Protein AF-A0AAV2ZJ83-F1 (afdb_monomer_lite)

InterPro domains:
  IPR000742 EGF-like domain [PF00008] (198-225)
  IPR000742 EGF-like domain [PS00022] (216-227)
  IPR000742 EGF-like domain [PS00022] (253-264)
  IPR000742 EGF-like domain [PS01186] (216-227)
  IPR000742 EGF-like domain [PS50026] (189-228)
  IPR000742 EGF-like domain [SM00181] (184-228)
  IPR000742 EGF-like domain [SM00181] (234-265)
  IPR000742 EGF-like domain [SM00181] (266-298)
  IPR051216 Teneurin [PTHR11219] (102-299)

pLDDT: mean 77.37, std 22.65, range [33.0, 98.38]

Sequence (349 aa):
MKARQWLGAIAVAAVVVCTTTTSSVAAAAAKPSAKDRPGNCKDDKDCEKGYACVSLQTTRSGTETVKQCLPRDQDADVCAGQLAGMCPTFSSWKSPYNAISSVCTYKPAKNCAGGSSTTSGSGSARKGELMCVPGATDTDGGALNVIYGCIDFDTKNGKLLFSAQEDGTKLAKKLDIANTLLKSCLNNATNSSSSLLCSGQGTCVPTAVAKLEYKCRCNTGYTGSFCDVVESNKCALPGQCETGMCNLAKKQCECEEGTTGPQCSQCDATSEKACSSNGKCVDKKCECSDGWQGAQCKVKASKTVSKGSDTDVGSPDKSDSRGGQSAAPRTHPWTMLGLTSTMLMVTFL

Organism: NCBI:txid4803

Secondary structure (DSSP, 8-state):
-----PPPPP-------------------PPPPGGGSTT--SSGGGSPTTEEEEEEE--STT-TT-EEEEE-SSTTSB-BBTB--B----TTSPTTGGG--EEEEEEE-S-BSS---------PPPTT-B---TT-B-TTS-B--EEEEEEEEETTTTEE--SSHHHHHHHHHHTTHHHHHHHHH----TT----SGGGGSEEEEESSTT---EEEEEPTTEESTTS-EE--SB-SSTT-SSSSEEETTTTEEEPPTTEESGGG-EE-TTSTTGGGGSEEEETTEEEEPTTEESTTS-EEPP-----------------------------------------------

Structure (mmCIF, N/CA/C/O backbone):
data_AF-A0AAV2ZJ83-F1
#
_entry.id   AF-A0AAV2ZJ83-F1
#
loop_
_atom_site.group_PDB
_atom_site.id
_atom_site.type_symbol
_atom_site.label_atom_id
_atom_site.label_alt_id
_atom_site.label_comp_id
_atom_site.label_asym_id
_atom_site.label_entity_id
_atom_site.label_seq_id
_atom_site.pdbx_PDB_ins_code
_atom_site.Cartn_x
_atom_site.Cartn_y
_atom_site.Cartn_z
_atom_site.occupancy
_atom_site.B_iso_or_equiv
_atom_site.auth_seq_id
_atom_site.auth_comp_id
_atom_site.auth_asym_id
_atom_site.auth_atom_id
_atom_site.pdbx_PDB_model_num
ATOM 1 N N . MET A 1 1 ? 10.663 81.804 -49.949 1.00 34.09 1 MET A N 1
ATOM 2 C CA . MET A 1 1 ? 11.701 82.622 -49.281 1.00 34.09 1 MET A CA 1
ATOM 3 C C . MET A 1 1 ? 11.329 82.775 -47.813 1.00 34.09 1 MET A C 1
ATOM 5 O O . MET A 1 1 ? 10.205 83.176 -47.570 1.00 34.09 1 MET A O 1
ATOM 9 N N . LYS A 1 2 ? 12.278 82.485 -46.903 1.00 37.88 2 LYS A N 1
ATOM 10 C CA . LYS A 1 2 ? 12.302 82.768 -45.443 1.00 37.88 2 LYS A CA 1
ATOM 11 C C . LYS A 1 2 ? 11.196 82.082 -44.605 1.00 37.88 2 LYS A C 1
ATOM 13 O O . LYS A 1 2 ? 10.030 82.355 -44.805 1.00 37.88 2 LYS A O 1
ATOM 18 N N . ALA A 1 3 ? 11.444 81.073 -43.764 1.00 34.22 3 ALA A N 1
ATOM 19 C CA . ALA A 1 3 ? 12.383 80.866 -42.647 1.00 34.22 3 ALA A CA 1
ATOM 20 C C . ALA A 1 3 ? 11.695 81.014 -41.272 1.00 34.22 3 ALA A C 1
ATOM 22 O O . ALA A 1 3 ? 11.225 82.092 -40.938 1.00 34.22 3 ALA A O 1
ATOM 23 N N . ARG A 1 4 ? 11.823 79.931 -40.481 1.00 36.94 4 ARG A N 1
ATOM 24 C CA . ARG A 1 4 ? 11.945 79.847 -39.008 1.00 36.94 4 ARG A CA 1
ATOM 25 C C . ARG A 1 4 ? 10.722 80.177 -38.134 1.00 36.94 4 ARG A C 1
ATOM 27 O O . ARG A 1 4 ? 10.373 81.333 -37.981 1.00 36.94 4 ARG A O 1
ATOM 34 N N . GLN A 1 5 ? 10.249 79.184 -37.375 1.00 38.12 5 GLN A N 1
ATOM 35 C CA . GLN A 1 5 ? 10.601 78.987 -35.952 1.00 38.12 5 GLN A CA 1
ATOM 36 C C . GLN A 1 5 ? 9.886 77.740 -35.397 1.00 38.12 5 GLN A C 1
ATOM 38 O O . GLN A 1 5 ? 8.674 77.612 -35.510 1.00 38.12 5 GLN A O 1
ATOM 43 N N . TRP A 1 6 ? 10.654 76.819 -34.809 1.00 34.81 6 TRP A N 1
ATOM 44 C CA . TRP A 1 6 ? 10.162 75.704 -33.995 1.00 34.81 6 TRP A CA 1
ATOM 45 C C . TRP A 1 6 ? 10.293 76.104 -32.521 1.00 34.81 6 TRP A C 1
ATOM 47 O O . TRP A 1 6 ? 11.384 76.474 -32.086 1.00 34.81 6 TRP A O 1
ATOM 57 N N . LEU A 1 7 ? 9.192 76.043 -31.771 1.00 39.66 7 LEU A N 1
ATOM 58 C CA . LEU A 1 7 ? 9.153 76.203 -30.317 1.00 39.66 7 LEU A CA 1
ATOM 59 C C . LEU A 1 7 ? 9.180 74.810 -29.678 1.00 39.66 7 LEU A C 1
ATOM 61 O O . LEU A 1 7 ? 8.274 74.008 -29.890 1.00 39.66 7 LEU A O 1
ATOM 65 N N . GLY A 1 8 ? 10.245 74.525 -28.927 1.00 35.09 8 GLY A N 1
ATOM 66 C CA . GLY A 1 8 ? 10.371 73.329 -28.099 1.00 35.09 8 GLY A CA 1
ATOM 67 C C . GLY A 1 8 ? 9.498 73.440 -26.849 1.00 35.09 8 GLY A C 1
ATOM 68 O O . GLY A 1 8 ? 9.543 74.445 -26.142 1.00 35.09 8 GLY A O 1
ATOM 69 N N . ALA A 1 9 ? 8.698 72.406 -26.599 1.00 40.03 9 ALA A N 1
ATOM 70 C CA . ALA A 1 9 ? 7.853 72.281 -25.421 1.00 40.03 9 ALA A CA 1
ATOM 71 C C . ALA A 1 9 ? 8.665 71.806 -24.204 1.00 40.03 9 ALA A C 1
ATOM 73 O O . ALA A 1 9 ? 9.454 70.865 -24.284 1.00 40.03 9 ALA A O 1
ATOM 74 N N . ILE A 1 10 ? 8.433 72.471 -23.075 1.00 38.81 10 ILE A N 1
ATOM 75 C CA . ILE A 1 10 ? 8.954 72.153 -21.744 1.00 38.81 10 ILE A CA 1
ATOM 76 C C . ILE A 1 10 ? 8.190 70.931 -21.212 1.00 38.81 10 ILE A C 1
ATOM 78 O O . ILE A 1 10 ? 6.975 70.993 -21.031 1.00 38.81 10 ILE A O 1
ATOM 82 N N . ALA A 1 11 ? 8.888 69.822 -20.956 1.00 36.22 11 ALA A N 1
ATOM 83 C CA . ALA A 1 11 ? 8.323 68.651 -20.289 1.00 36.22 11 ALA A CA 1
ATOM 84 C C . ALA A 1 11 ? 8.405 68.831 -18.764 1.00 36.22 11 ALA A C 1
ATOM 86 O O . ALA A 1 11 ? 9.493 68.886 -18.192 1.00 36.22 11 ALA A O 1
ATOM 87 N N . VAL A 1 12 ? 7.249 68.926 -18.107 1.00 40.66 12 VAL A N 1
ATOM 88 C CA . VAL A 1 12 ? 7.128 68.914 -16.643 1.00 40.66 12 VAL A CA 1
ATOM 89 C C . VAL A 1 12 ? 7.200 67.461 -16.170 1.00 40.66 12 VAL A C 1
ATOM 91 O O . VAL A 1 12 ? 6.340 66.648 -16.503 1.00 40.66 12 VAL A O 1
ATOM 94 N N . ALA A 1 13 ? 8.242 67.129 -15.408 1.00 36.66 13 ALA A N 1
ATOM 95 C CA . ALA A 1 13 ? 8.413 65.825 -14.781 1.00 36.66 13 ALA A CA 1
ATOM 96 C C . ALA A 1 13 ? 7.460 65.682 -13.581 1.00 36.66 13 ALA A C 1
ATOM 98 O O . ALA A 1 13 ? 7.643 66.330 -12.551 1.00 36.66 13 ALA A O 1
ATOM 99 N N . ALA A 1 14 ? 6.446 64.824 -13.705 1.00 39.56 14 ALA A N 1
ATOM 100 C CA . ALA A 1 14 ? 5.634 64.374 -12.581 1.00 39.56 14 ALA A CA 1
ATOM 101 C C . ALA A 1 14 ? 6.332 63.184 -11.904 1.00 39.56 14 ALA A C 1
ATOM 103 O O . ALA A 1 14 ? 6.429 62.095 -12.469 1.00 39.56 14 ALA A O 1
ATOM 104 N N . VAL A 1 15 ? 6.841 63.403 -10.691 1.00 37.97 15 VAL A N 1
ATOM 105 C CA . VAL A 1 15 ? 7.400 62.356 -9.828 1.00 37.97 15 VAL A CA 1
ATOM 106 C C . VAL A 1 15 ? 6.239 61.538 -9.259 1.00 37.97 15 VAL A C 1
ATOM 108 O O . VAL A 1 15 ? 5.568 61.960 -8.321 1.00 37.97 15 VAL A O 1
ATOM 111 N N . VAL A 1 16 ? 5.982 60.367 -9.844 1.00 39.31 16 VAL A N 1
ATOM 112 C CA . VAL A 1 16 ? 5.067 59.366 -9.281 1.00 39.31 16 VAL A CA 1
ATOM 113 C C . VAL A 1 16 ? 5.848 58.537 -8.264 1.00 39.31 16 VAL A C 1
ATOM 115 O O . VAL A 1 16 ? 6.692 57.717 -8.621 1.00 39.31 16 VAL A O 1
ATOM 118 N N . VAL A 1 17 ? 5.583 58.774 -6.980 1.00 42.50 17 VAL A N 1
ATOM 119 C CA . VAL A 1 17 ? 6.106 57.965 -5.874 1.00 42.50 17 VAL A CA 1
ATOM 120 C C . VAL A 1 17 ? 5.363 56.627 -5.871 1.00 42.50 17 VAL A C 1
ATOM 122 O O . VAL A 1 17 ? 4.222 56.533 -5.423 1.00 42.50 17 VAL A O 1
ATOM 125 N N . CYS A 1 18 ? 6.006 55.588 -6.405 1.00 33.00 18 CYS A N 1
ATOM 126 C CA . CYS A 1 18 ? 5.509 54.215 -6.363 1.00 33.00 18 CYS A CA 1
ATOM 127 C C . CYS A 1 18 ? 5.764 53.640 -4.961 1.00 33.00 18 CYS A C 1
ATOM 129 O O . CYS A 1 18 ? 6.889 53.270 -4.624 1.00 33.00 18 CYS A O 1
ATOM 131 N N . THR A 1 19 ? 4.733 53.592 -4.119 1.00 41.41 19 THR A N 1
ATOM 132 C CA . THR A 1 19 ? 4.786 52.884 -2.836 1.00 41.41 19 THR A CA 1
ATOM 133 C C . THR A 1 19 ? 4.676 51.382 -3.097 1.00 41.41 19 THR A C 1
ATOM 135 O O . THR A 1 19 ? 3.624 50.863 -3.463 1.00 41.41 19 THR A O 1
ATOM 138 N N . THR A 1 20 ? 5.783 50.657 -2.937 1.00 38.94 20 THR A N 1
ATOM 139 C CA . THR A 1 20 ? 5.798 49.194 -3.020 1.00 38.94 20 THR A CA 1
ATOM 140 C C . THR A 1 20 ? 5.158 48.608 -1.765 1.00 38.94 20 THR A C 1
ATOM 142 O O . THR A 1 20 ? 5.820 48.417 -0.746 1.00 38.94 20 THR A O 1
ATOM 145 N N . THR A 1 21 ? 3.863 48.311 -1.830 1.00 39.59 21 THR A N 1
ATOM 146 C CA . THR A 1 21 ? 3.231 47.367 -0.906 1.00 39.59 21 THR A CA 1
ATOM 147 C C . THR A 1 21 ? 3.536 45.958 -1.407 1.00 39.59 21 THR A C 1
ATOM 149 O O . THR A 1 21 ? 2.945 45.461 -2.361 1.00 39.59 21 THR A O 1
ATOM 152 N N . THR A 1 22 ? 4.520 45.303 -0.795 1.00 41.09 22 THR A N 1
ATOM 153 C CA . THR A 1 22 ? 4.761 43.872 -0.991 1.00 41.09 22 THR A CA 1
ATOM 154 C C . THR A 1 22 ? 3.696 43.088 -0.230 1.00 41.09 22 THR A C 1
ATOM 156 O O . THR A 1 22 ? 3.904 42.618 0.885 1.00 41.09 22 THR A O 1
ATOM 159 N N . SER A 1 23 ? 2.513 42.952 -0.828 1.00 40.03 23 SER A N 1
ATOM 160 C CA . SER A 1 23 ? 1.544 41.949 -0.398 1.00 40.03 23 SER A CA 1
ATOM 161 C C . SER A 1 23 ? 2.110 40.567 -0.717 1.00 40.03 23 SER A C 1
ATOM 163 O O . SER A 1 23 ? 2.266 40.190 -1.878 1.00 40.03 23 SER A O 1
ATOM 165 N N . SER A 1 24 ? 2.433 39.808 0.326 1.00 44.22 24 SER A N 1
ATOM 166 C CA . SER A 1 24 ? 2.720 38.381 0.257 1.00 44.22 24 SER A CA 1
ATOM 167 C C . SER A 1 24 ? 1.459 37.634 -0.180 1.00 44.22 24 SER A C 1
ATOM 169 O O . SER A 1 24 ? 0.680 37.138 0.631 1.00 44.22 24 SER A O 1
ATOM 171 N N . VAL A 1 25 ? 1.246 37.539 -1.492 1.00 40.19 25 VAL A N 1
ATOM 172 C CA . VAL A 1 25 ? 0.303 36.569 -2.041 1.00 40.19 25 VAL A CA 1
ATOM 173 C C . VAL A 1 25 ? 0.970 35.209 -1.881 1.00 40.19 25 VAL A C 1
ATOM 175 O O . VAL A 1 25 ? 1.786 34.793 -2.702 1.00 40.19 25 VAL A O 1
ATOM 178 N N . ALA A 1 26 ? 0.670 34.533 -0.772 1.00 38.94 26 ALA A N 1
ATOM 179 C CA . ALA A 1 26 ? 0.894 33.105 -0.668 1.00 38.94 26 ALA A CA 1
ATOM 180 C C . ALA A 1 26 ? 0.168 32.470 -1.858 1.00 38.94 26 ALA A C 1
ATOM 182 O O . ALA A 1 26 ? -1.063 32.443 -1.904 1.00 38.94 26 ALA A O 1
ATOM 183 N N . ALA A 1 27 ? 0.934 32.029 -2.854 1.00 36.09 27 ALA A N 1
ATOM 184 C CA . ALA A 1 27 ? 0.420 31.214 -3.933 1.00 36.09 27 ALA A CA 1
ATOM 185 C C . ALA A 1 27 ? -0.118 29.936 -3.287 1.00 36.09 27 ALA A C 1
ATOM 187 O O . ALA A 1 27 ? 0.635 29.013 -2.976 1.00 36.09 27 ALA A O 1
ATOM 188 N N . ALA A 1 28 ? -1.423 29.910 -3.015 1.00 37.47 28 ALA A N 1
ATOM 189 C CA . ALA A 1 28 ? -2.125 28.685 -2.707 1.00 37.47 28 ALA A CA 1
ATOM 190 C C . ALA A 1 28 ? -1.872 27.763 -3.898 1.00 37.47 28 ALA A C 1
ATOM 192 O O . ALA A 1 28 ? -2.361 28.023 -4.998 1.00 37.47 28 ALA A O 1
ATOM 193 N N . ALA A 1 29 ? -1.029 26.748 -3.696 1.00 40.81 29 ALA A N 1
ATOM 194 C CA . ALA A 1 29 ? -0.748 25.742 -4.702 1.00 40.81 29 ALA A CA 1
ATOM 195 C C . ALA A 1 29 ? -2.092 25.247 -5.241 1.00 40.81 29 ALA A C 1
ATOM 197 O O . ALA A 1 29 ? -2.906 24.703 -4.487 1.00 40.81 29 ALA A O 1
ATOM 198 N N . ALA A 1 30 ? -2.361 25.513 -6.520 1.00 40.50 30 ALA A N 1
ATOM 199 C CA . ALA A 1 30 ? -3.575 25.054 -7.165 1.00 40.50 30 ALA A CA 1
ATOM 200 C C . ALA A 1 30 ? -3.649 23.537 -6.963 1.00 40.50 30 ALA A C 1
ATOM 202 O O . ALA A 1 30 ? -2.742 22.805 -7.368 1.00 40.50 30 ALA A O 1
ATOM 203 N N . LYS A 1 31 ? -4.689 23.066 -6.260 1.00 49.12 31 LYS A N 1
ATOM 204 C CA . LYS A 1 31 ? -4.897 21.632 -6.046 1.00 49.12 31 LYS A CA 1
ATOM 205 C C . LYS A 1 31 ? -4.919 20.962 -7.425 1.00 49.12 31 LYS A C 1
ATOM 207 O O . LYS A 1 31 ? -5.666 21.438 -8.283 1.00 49.12 31 LYS A O 1
ATOM 212 N N . PRO A 1 32 ? -4.138 19.890 -7.652 1.00 44.56 32 PRO A N 1
ATOM 213 C CA . PRO A 1 32 ? -4.133 19.211 -8.939 1.00 44.56 32 PRO A CA 1
ATOM 214 C C . PRO A 1 32 ? -5.564 18.818 -9.314 1.00 44.56 32 PRO A C 1
ATOM 216 O O . PRO A 1 32 ? -6.322 18.337 -8.461 1.00 44.56 32 PRO A O 1
ATOM 219 N N . SER A 1 33 ? -5.933 19.094 -10.567 1.00 44.62 33 SER A N 1
ATOM 220 C CA . SER A 1 33 ? -7.286 18.904 -11.087 1.00 44.62 33 SER A CA 1
ATOM 221 C C . SER A 1 33 ? -7.740 17.462 -10.847 1.00 44.62 33 SER A C 1
ATOM 223 O O . SER A 1 33 ? -7.004 16.511 -11.097 1.00 44.62 33 SER A O 1
ATOM 225 N N . ALA A 1 34 ? -8.959 17.279 -10.334 1.00 51.34 34 ALA A N 1
ATOM 226 C CA . ALA A 1 34 ? -9.483 15.972 -9.925 1.00 51.34 34 ALA A CA 1
ATOM 227 C C . ALA A 1 34 ? -9.553 14.934 -11.065 1.00 51.34 34 ALA A C 1
ATOM 229 O O . ALA A 1 34 ? -9.688 13.747 -10.788 1.00 51.34 34 ALA A O 1
ATOM 230 N N . LYS A 1 35 ? -9.446 15.374 -12.325 1.00 44.12 35 LYS A N 1
ATOM 231 C CA . LYS A 1 35 ? -9.475 14.527 -13.525 1.00 44.12 35 LYS A CA 1
ATOM 232 C C . LYS A 1 35 ? -8.170 13.755 -13.775 1.00 44.12 35 LYS A C 1
ATOM 234 O O . LYS A 1 35 ? -8.212 12.757 -14.480 1.00 44.12 35 LYS A O 1
ATOM 239 N N . ASP A 1 36 ? -7.061 14.152 -13.145 1.00 49.72 36 ASP A N 1
ATOM 240 C CA . ASP A 1 36 ? -5.738 13.530 -13.336 1.00 49.72 36 ASP A CA 1
ATOM 241 C C . ASP A 1 36 ? -5.355 12.556 -12.203 1.00 49.72 36 ASP A C 1
ATOM 243 O O . ASP A 1 36 ? -4.235 12.050 -12.151 1.00 49.72 36 ASP A O 1
ATOM 247 N N . ARG A 1 37 ? -6.275 12.297 -11.260 1.00 58.62 37 ARG A N 1
ATOM 248 C CA . ARG A 1 37 ? -6.092 11.350 -10.149 1.00 58.62 37 ARG A CA 1
ATOM 249 C C . ARG A 1 37 ? -6.888 10.064 -10.410 1.00 58.62 37 ARG A C 1
ATOM 251 O O . ARG A 1 37 ? -8.093 10.054 -10.154 1.00 58.62 37 ARG A O 1
ATOM 258 N N . PRO A 1 38 ? -6.253 8.973 -10.874 1.00 52.09 38 PRO A N 1
ATOM 259 C CA . PRO A 1 38 ? -6.911 7.677 -10.972 1.00 52.09 38 PRO A CA 1
ATOM 260 C C . PRO A 1 38 ? -7.614 7.266 -9.667 1.00 52.09 38 PRO A C 1
ATOM 262 O O . PRO A 1 38 ? -6.992 7.196 -8.609 1.00 52.09 38 PRO A O 1
ATOM 265 N N . GLY A 1 39 ? -8.913 6.970 -9.751 1.00 59.88 39 GLY A N 1
ATOM 266 C CA . GLY A 1 39 ? -9.691 6.407 -8.645 1.00 59.88 39 GLY A CA 1
ATOM 267 C C . GLY A 1 39 ? -10.163 7.392 -7.573 1.00 59.88 39 GLY A C 1
ATOM 268 O O . GLY A 1 39 ? -10.670 6.932 -6.557 1.00 59.88 39 GLY A O 1
ATOM 269 N N . ASN A 1 40 ? -10.055 8.712 -7.763 1.00 71.62 40 ASN A N 1
ATOM 270 C CA . ASN A 1 40 ? -10.616 9.644 -6.784 1.00 71.62 40 ASN A CA 1
ATOM 271 C C . ASN A 1 40 ? -12.152 9.551 -6.759 1.00 71.62 40 ASN A C 1
ATOM 273 O O . ASN A 1 40 ? -12.840 10.145 -7.584 1.00 71.62 40 ASN A O 1
ATOM 277 N N . CYS A 1 41 ? -12.668 8.793 -5.804 1.00 85.69 41 CYS A N 1
ATOM 278 C CA . CYS A 1 41 ? -14.086 8.610 -5.543 1.00 85.69 41 CYS A CA 1
ATOM 279 C C . CYS A 1 41 ? -14.492 9.472 -4.346 1.00 85.69 41 CYS A C 1
ATOM 281 O O . CYS A 1 41 ? -13.752 9.594 -3.363 1.00 85.69 41 CYS A O 1
ATOM 283 N N . LYS A 1 42 ? -15.663 10.107 -4.401 1.00 83.00 42 LYS A N 1
ATOM 284 C CA . LYS A 1 42 ? -16.211 10.802 -3.230 1.00 83.00 42 LYS A CA 1
ATOM 285 C C . LYS A 1 42 ? -16.861 9.785 -2.304 1.00 83.00 42 LYS A C 1
ATOM 287 O O . LYS A 1 42 ? -16.573 9.817 -1.102 1.00 83.00 42 LYS A O 1
ATOM 292 N N . ASP A 1 43 ? -17.661 8.896 -2.887 1.00 85.94 43 ASP A N 1
ATOM 293 C CA . ASP A 1 43 ? -18.359 7.787 -2.241 1.00 85.94 43 ASP A CA 1
ATOM 294 C C . ASP A 1 43 ? -18.436 6.546 -3.153 1.00 85.94 43 ASP A C 1
ATOM 296 O O . ASP A 1 43 ? -17.925 6.546 -4.273 1.00 85.94 43 ASP A O 1
ATOM 300 N N . ASP A 1 44 ? -19.050 5.472 -2.654 1.00 85.50 44 ASP A N 1
ATOM 301 C CA . ASP A 1 44 ? -19.154 4.191 -3.363 1.00 85.50 44 ASP A CA 1
ATOM 302 C C . ASP A 1 44 ? -19.961 4.274 -4.670 1.00 85.50 44 ASP A C 1
ATOM 304 O O . ASP A 1 44 ? -19.774 3.437 -5.547 1.00 85.50 44 ASP A O 1
ATOM 308 N N . LYS A 1 45 ? -20.839 5.273 -4.842 1.00 87.56 45 LYS A N 1
ATOM 309 C CA . LYS A 1 45 ? -21.644 5.437 -6.066 1.00 87.56 45 LYS A CA 1
ATOM 310 C C . LYS A 1 45 ? -20.825 5.987 -7.227 1.00 87.56 45 LYS A C 1
ATOM 312 O O . LYS A 1 45 ? -21.224 5.812 -8.374 1.00 87.56 45 LYS A O 1
ATOM 317 N N . ASP A 1 46 ? -19.703 6.642 -6.929 1.00 87.56 46 ASP A N 1
ATOM 318 C CA . ASP A 1 46 ? -18.736 7.068 -7.942 1.00 87.56 46 ASP A CA 1
ATOM 319 C C . ASP A 1 46 ? -17.910 5.884 -8.479 1.00 87.56 46 ASP A C 1
ATOM 321 O O . ASP A 1 46 ? -17.207 6.030 -9.480 1.00 87.56 46 ASP A O 1
ATOM 325 N N . CYS A 1 47 ? -17.963 4.724 -7.816 1.00 88.50 47 CYS A N 1
ATOM 326 C CA . CYS A 1 47 ? -17.264 3.517 -8.231 1.00 88.50 47 CYS A CA 1
ATOM 327 C C . CYS A 1 47 ? -18.153 2.615 -9.101 1.00 88.50 47 CYS A C 1
ATOM 329 O O . CYS A 1 47 ? -19.378 2.581 -8.973 1.00 88.50 47 CYS A O 1
ATOM 331 N N . GLU A 1 48 ? -17.520 1.844 -9.986 1.00 88.00 48 GLU A N 1
ATOM 332 C CA . GLU A 1 48 ? -18.204 0.794 -10.741 1.00 88.00 48 GLU A CA 1
ATOM 333 C C . GLU A 1 48 ? -18.807 -0.264 -9.802 1.00 88.00 48 GLU A C 1
ATOM 335 O O . GLU A 1 48 ? -18.367 -0.461 -8.666 1.00 88.00 48 GLU A O 1
ATOM 340 N N . LYS A 1 49 ? -19.824 -0.989 -10.277 1.00 88.56 49 LYS A N 1
ATOM 341 C CA . LYS A 1 49 ? -20.444 -2.063 -9.492 1.00 88.56 49 LYS A CA 1
ATOM 342 C C . LYS A 1 49 ? -19.395 -3.118 -9.112 1.00 88.56 49 LYS A C 1
ATOM 344 O O . LYS A 1 49 ? -18.641 -3.569 -9.966 1.00 88.56 49 LYS A O 1
ATOM 349 N N . GLY A 1 50 ? -19.397 -3.541 -7.846 1.00 88.81 50 GLY A N 1
ATOM 350 C CA . GLY A 1 50 ? -18.396 -4.474 -7.310 1.00 88.81 50 GLY A CA 1
ATOM 351 C C . GLY A 1 50 ? -17.112 -3.791 -6.831 1.00 88.81 50 GLY A C 1
ATOM 352 O O . GLY A 1 50 ? -16.141 -4.470 -6.519 1.00 88.81 50 GLY A O 1
ATOM 353 N N . TYR A 1 51 ? -17.094 -2.458 -6.760 1.00 91.38 51 TYR A N 1
ATOM 354 C CA . TYR A 1 51 ? -16.008 -1.682 -6.173 1.00 91.38 51 TYR A CA 1
ATOM 355 C C . TYR A 1 51 ? -16.508 -0.857 -4.985 1.00 91.38 51 TYR A C 1
ATOM 357 O O . TYR A 1 51 ? -17.679 -0.488 -4.912 1.00 91.38 51 TYR A O 1
ATOM 365 N N . ALA A 1 52 ? -15.602 -0.543 -4.061 1.00 92.88 52 ALA A N 1
ATOM 366 C CA . ALA A 1 52 ? -15.854 0.350 -2.937 1.00 92.88 52 ALA A CA 1
ATOM 367 C C . ALA A 1 52 ? -14.833 1.485 -2.896 1.00 92.88 52 ALA A C 1
ATOM 369 O O . ALA A 1 52 ? -13.652 1.298 -3.201 1.00 92.88 52 ALA A O 1
ATOM 370 N N . CYS A 1 53 ? -15.289 2.661 -2.483 1.00 93.50 53 CYS A N 1
ATOM 371 C CA . CYS A 1 53 ? -14.463 3.840 -2.340 1.00 93.50 53 CYS A CA 1
ATOM 372 C C . CYS A 1 53 ? -13.714 3.812 -1.006 1.00 93.50 53 CYS A C 1
ATOM 374 O O . CYS A 1 53 ? -14.267 4.107 0.056 1.00 93.50 53 CYS A O 1
ATOM 376 N N . VAL A 1 54 ? -12.420 3.498 -1.049 1.00 93.94 54 VAL A N 1
ATOM 377 C CA . VAL A 1 54 ? -11.595 3.386 0.157 1.00 93.94 54 VAL A CA 1
ATOM 378 C C . VAL A 1 54 ? -10.730 4.627 0.315 1.00 93.94 54 VAL A C 1
ATOM 380 O O . VAL A 1 54 ? -9.936 4.981 -0.559 1.00 93.94 54 VAL A O 1
ATOM 383 N N . SER A 1 55 ? -10.868 5.294 1.461 1.00 92.25 55 SER A N 1
ATOM 384 C CA . SER A 1 55 ? -10.041 6.447 1.812 1.00 92.25 55 SER A CA 1
ATOM 385 C C . SER A 1 55 ? -8.805 6.039 2.592 1.00 92.25 55 SER A C 1
ATOM 387 O O . SER A 1 55 ? -8.926 5.346 3.603 1.00 92.25 55 SER A O 1
ATOM 389 N N . LEU A 1 56 ? -7.649 6.567 2.201 1.00 93.69 56 LEU A N 1
ATOM 390 C CA . LEU A 1 56 ? -6.429 6.465 2.989 1.00 93.69 56 LEU A CA 1
ATOM 391 C C . LEU A 1 56 ? -6.277 7.721 3.860 1.00 93.69 56 LEU A C 1
ATOM 393 O O . LEU A 1 56 ? -6.404 8.848 3.387 1.00 93.69 56 LEU A O 1
ATOM 397 N N . GLN A 1 57 ? -6.047 7.534 5.159 1.00 93.94 57 GLN A N 1
ATOM 398 C CA . GLN A 1 57 ? -5.736 8.629 6.076 1.00 93.94 57 GLN A CA 1
ATOM 399 C C . GLN A 1 57 ? -4.249 8.969 5.973 1.00 93.94 57 GLN A C 1
ATOM 401 O O . GLN A 1 57 ? -3.410 8.083 6.105 1.00 93.94 57 GLN A O 1
ATOM 406 N N . THR A 1 58 ? -3.924 10.240 5.766 1.00 93.00 58 THR A N 1
ATOM 407 C CA . THR A 1 58 ? -2.541 10.725 5.765 1.00 93.00 58 THR A CA 1
ATOM 408 C C . THR A 1 58 ? -2.494 12.197 6.164 1.00 93.00 58 THR A C 1
ATOM 410 O O . THR A 1 58 ? -3.454 12.942 5.956 1.00 93.00 58 THR A O 1
ATOM 413 N N . THR A 1 59 ? -1.373 12.617 6.744 1.00 92.12 59 THR A N 1
ATOM 414 C CA . THR A 1 59 ? -1.047 14.023 7.038 1.00 92.12 59 THR A CA 1
ATOM 415 C C . THR A 1 59 ? 0.069 14.550 6.138 1.00 92.12 59 THR A C 1
ATOM 417 O O . THR A 1 59 ? 0.641 15.605 6.407 1.00 92.12 59 THR A O 1
ATOM 420 N N . ARG A 1 60 ? 0.445 13.795 5.102 1.00 90.12 60 ARG A N 1
ATOM 421 C CA . ARG A 1 60 ? 1.497 14.177 4.164 1.00 90.12 60 ARG A CA 1
ATOM 422 C C . ARG A 1 60 ? 0.966 15.245 3.206 1.00 90.12 60 ARG A C 1
ATOM 424 O O . ARG A 1 60 ? -0.081 15.064 2.579 1.00 90.12 60 ARG A O 1
ATOM 431 N N . SER A 1 61 ? 1.714 16.342 3.095 1.00 89.31 61 SER A N 1
ATOM 432 C CA . SER A 1 61 ? 1.338 17.508 2.289 1.00 89.31 61 SER A CA 1
ATOM 433 C C . SER A 1 61 ? 0.991 17.120 0.848 1.00 89.31 61 SER A C 1
ATOM 435 O O . SER A 1 61 ? 1.753 16.408 0.189 1.00 89.31 61 SER A O 1
ATOM 437 N N . GLY A 1 62 ? -0.169 17.569 0.368 1.00 85.94 62 GLY A N 1
ATOM 438 C CA . GLY A 1 62 ? -0.657 17.331 -0.994 1.00 85.94 62 GLY A CA 1
ATOM 439 C C . GLY A 1 62 ? -1.357 15.984 -1.206 1.00 85.94 62 GLY A C 1
ATOM 440 O O . GLY A 1 62 ? -1.800 15.698 -2.324 1.00 85.94 62 GLY A O 1
ATOM 441 N N . THR A 1 63 ? -1.487 15.164 -0.158 1.00 87.56 63 THR A N 1
ATOM 442 C CA . THR A 1 63 ? -2.105 13.827 -0.214 1.00 87.56 63 THR A CA 1
ATOM 443 C C . THR A 1 63 ? -3.297 13.662 0.733 1.00 87.56 63 THR A C 1
ATOM 445 O O . THR A 1 63 ? -3.852 12.584 0.847 1.00 87.56 63 THR A O 1
ATOM 448 N N . GLU A 1 64 ? -3.792 14.725 1.358 1.00 85.62 64 GLU A N 1
ATOM 449 C CA . GLU A 1 64 ? -4.784 14.678 2.449 1.00 85.62 64 GLU A CA 1
ATOM 450 C C . GLU A 1 64 ? -6.161 14.118 2.038 1.00 85.62 64 GLU A C 1
ATOM 452 O O . GLU A 1 64 ? -7.023 13.866 2.877 1.00 85.62 64 GLU A O 1
ATOM 457 N N . THR A 1 65 ? -6.394 13.952 0.736 1.00 83.44 65 THR A N 1
ATOM 458 C CA . THR A 1 65 ? -7.680 13.540 0.151 1.00 83.44 65 THR A CA 1
ATOM 459 C C . THR A 1 65 ? -7.549 12.313 -0.747 1.00 83.44 65 THR A C 1
ATOM 461 O O . THR A 1 65 ? -8.382 12.105 -1.625 1.00 83.44 65 THR A O 1
ATOM 464 N N . VAL A 1 66 ? -6.506 11.498 -0.558 1.00 87.06 66 VAL A N 1
ATOM 465 C CA . VAL A 1 66 ? -6.312 10.306 -1.387 1.00 87.06 66 VAL A CA 1
ATOM 466 C C . VAL A 1 66 ? -7.365 9.232 -1.105 1.00 87.06 66 VAL A C 1
ATOM 468 O O . VAL A 1 66 ? -7.572 8.779 0.025 1.00 87.06 66 VAL A O 1
ATOM 471 N N . LYS A 1 67 ? -8.041 8.821 -2.174 1.00 90.00 67 LYS A N 1
ATOM 472 C CA . LYS A 1 67 ? -9.062 7.776 -2.188 1.00 90.00 67 LYS A CA 1
ATOM 473 C C . LYS A 1 67 ? -8.952 6.991 -3.489 1.00 90.00 67 LYS A C 1
ATOM 475 O O . LYS A 1 67 ? -8.487 7.543 -4.487 1.00 90.00 67 LYS A O 1
ATOM 480 N N . GLN A 1 68 ? -9.362 5.726 -3.460 1.00 90.88 68 GLN A N 1
ATOM 481 C CA . GLN A 1 68 ? -9.348 4.846 -4.625 1.00 90.88 68 GLN A CA 1
ATOM 482 C C . GLN A 1 68 ? -10.542 3.884 -4.603 1.00 90.88 68 GLN A C 1
ATOM 484 O O . GLN A 1 68 ? -10.881 3.357 -3.544 1.00 90.88 68 GLN A O 1
ATOM 489 N N . CYS A 1 69 ? -11.155 3.631 -5.761 1.00 91.44 69 CYS A N 1
ATOM 490 C CA . CYS A 1 69 ? -12.090 2.516 -5.924 1.00 91.44 69 CYS A CA 1
ATOM 491 C C . CYS A 1 69 ? -11.314 1.193 -5.926 1.00 91.44 69 CYS A C 1
ATOM 493 O O . CYS A 1 69 ? -10.470 0.976 -6.799 1.00 91.44 69 CYS A O 1
ATOM 495 N N . LEU A 1 70 ? -11.593 0.316 -4.963 1.00 92.94 70 LEU A N 1
ATOM 496 C CA . LEU A 1 70 ? -10.996 -1.017 -4.851 1.00 92.94 70 LEU A CA 1
ATOM 497 C C . LEU A 1 70 ? -12.044 -2.095 -5.155 1.00 92.94 70 LEU A C 1
ATOM 499 O O . LEU A 1 70 ? -13.186 -1.920 -4.731 1.00 92.94 70 LEU A O 1
ATOM 503 N N . PRO A 1 71 ? -11.680 -3.198 -5.841 1.00 91.56 71 PRO A N 1
ATOM 504 C CA . PRO A 1 71 ? -12.564 -4.351 -5.991 1.00 91.56 71 PRO A CA 1
ATOM 505 C C . PRO A 1 71 ? -13.042 -4.859 -4.627 1.00 91.56 71 PRO A C 1
ATOM 507 O O . PRO A 1 71 ? -12.253 -4.927 -3.681 1.00 91.56 71 PRO A O 1
ATOM 510 N N . ARG A 1 72 ? -14.324 -5.205 -4.534 1.00 93.06 72 ARG A N 1
ATOM 511 C CA . ARG A 1 72 ? -14.977 -5.698 -3.322 1.00 93.06 72 ARG A CA 1
ATOM 512 C C . ARG A 1 72 ? -16.043 -6.723 -3.697 1.00 93.06 72 ARG A C 1
ATOM 514 O O . ARG A 1 72 ? -17.217 -6.379 -3.838 1.00 93.06 72 ARG A O 1
ATOM 521 N N . ASP A 1 73 ? -15.623 -7.977 -3.818 1.00 92.12 73 ASP A N 1
ATOM 522 C CA . ASP A 1 73 ? -16.548 -9.104 -3.962 1.00 92.12 73 ASP A CA 1
ATOM 523 C C . ASP A 1 73 ? -17.119 -9.496 -2.592 1.00 92.12 73 ASP A C 1
ATOM 525 O O . ASP A 1 73 ? -18.281 -9.885 -2.470 1.00 92.12 73 ASP A O 1
ATOM 529 N N . GLN A 1 74 ? -16.305 -9.343 -1.545 1.00 92.94 74 GLN A N 1
ATOM 530 C CA . GLN A 1 74 ? -16.664 -9.557 -0.150 1.00 92.94 74 GLN A CA 1
ATOM 531 C C . GLN A 1 74 ? -16.200 -8.389 0.722 1.00 92.94 74 GLN A C 1
ATOM 533 O O . GLN A 1 74 ? -15.251 -7.674 0.404 1.00 92.94 74 GLN A O 1
ATOM 538 N N . ASP A 1 75 ? -16.818 -8.223 1.890 1.00 89.12 75 ASP A N 1
ATOM 539 C CA . ASP A 1 75 ? -16.462 -7.144 2.819 1.00 89.12 75 ASP A CA 1
ATOM 540 C C . ASP A 1 75 ? -15.010 -7.222 3.328 1.00 89.12 75 ASP A C 1
ATOM 542 O O . ASP A 1 75 ? -14.437 -6.193 3.671 1.00 89.12 75 ASP A O 1
ATOM 546 N N . ALA A 1 76 ? -14.396 -8.412 3.332 1.00 92.75 76 ALA A N 1
ATOM 547 C CA . ALA A 1 76 ? -12.997 -8.625 3.721 1.00 92.75 76 ALA A CA 1
ATOM 548 C C . ALA A 1 76 ? -11.972 -8.267 2.624 1.00 92.75 76 ALA A C 1
ATOM 550 O O . ALA A 1 76 ? -10.759 -8.345 2.848 1.00 92.75 76 ALA A O 1
ATOM 551 N N . ASP A 1 77 ? -12.413 -7.903 1.418 1.00 94.94 77 ASP A N 1
ATOM 552 C CA . ASP A 1 77 ? -11.488 -7.548 0.336 1.00 94.94 77 ASP A CA 1
ATOM 553 C C . ASP A 1 77 ? -10.878 -6.166 0.523 1.00 94.94 77 ASP A C 1
ATOM 555 O O . ASP A 1 77 ? -9.709 -5.953 0.197 1.00 94.94 77 ASP A O 1
ATOM 559 N N . VAL A 1 78 ? -11.631 -5.253 1.133 1.00 95.94 78 VAL A N 1
ATOM 560 C CA . VAL A 1 78 ? -11.217 -3.875 1.391 1.00 95.94 78 VAL A CA 1
ATOM 561 C C . VAL A 1 78 ? -11.091 -3.618 2.885 1.00 95.94 78 VAL A C 1
ATOM 563 O O . VAL A 1 78 ? -11.863 -4.126 3.690 1.00 95.94 78 VAL A O 1
ATOM 566 N N . CYS A 1 79 ? -10.109 -2.812 3.279 1.00 97.25 79 CYS A N 1
ATOM 567 C CA . CYS A 1 79 ? -9.934 -2.448 4.679 1.00 97.25 79 CYS A CA 1
ATOM 568 C C . CYS A 1 79 ? -10.940 -1.367 5.100 1.00 97.25 79 CYS A C 1
ATOM 570 O O . CYS A 1 79 ? -10.689 -0.168 4.935 1.00 97.25 79 CYS A O 1
ATOM 572 N N . ALA A 1 80 ? -12.077 -1.789 5.651 1.00 92.94 80 ALA A N 1
ATOM 573 C CA . ALA A 1 80 ? -13.101 -0.881 6.147 1.00 92.94 80 ALA A CA 1
ATOM 574 C C . ALA A 1 80 ? -14.011 -1.544 7.192 1.00 92.94 80 ALA A C 1
ATOM 576 O O . ALA A 1 80 ? -14.465 -2.676 7.036 1.00 92.94 80 ALA A O 1
ATOM 577 N N . GLY A 1 81 ? -14.362 -0.793 8.237 1.00 91.75 81 GLY A N 1
ATOM 578 C CA . GLY A 1 81 ? -15.379 -1.227 9.196 1.00 91.75 81 GLY A CA 1
ATOM 579 C C . GLY A 1 81 ? -14.883 -2.373 10.076 1.00 91.75 81 GLY A C 1
ATOM 580 O O . GLY A 1 81 ? -13.965 -2.191 10.865 1.00 91.75 81 GLY A O 1
ATOM 581 N N . GLN A 1 82 ? -15.502 -3.545 9.984 1.00 91.50 82 GLN A N 1
ATOM 582 C CA . GLN A 1 82 ? -15.212 -4.672 10.882 1.00 91.50 82 GLN A CA 1
ATOM 583 C C . GLN A 1 82 ? -14.086 -5.579 10.379 1.00 91.50 82 GLN A C 1
ATOM 585 O O . GLN A 1 82 ? -13.545 -6.369 11.151 1.00 91.50 82 GLN A O 1
ATOM 590 N N . LEU A 1 83 ? -13.751 -5.491 9.089 1.00 93.81 83 LEU A N 1
ATOM 591 C CA . LEU A 1 83 ? -12.870 -6.442 8.423 1.00 93.81 83 LEU A CA 1
ATOM 592 C C . LEU A 1 83 ? -11.623 -5.747 7.887 1.00 93.81 83 LEU A C 1
ATOM 594 O O . LEU A 1 83 ? -11.669 -4.638 7.350 1.00 93.81 83 LEU A O 1
ATOM 598 N N . ALA A 1 84 ? -10.493 -6.419 8.077 1.00 95.75 84 ALA A N 1
ATOM 599 C CA . ALA A 1 84 ? -9.232 -6.007 7.500 1.00 95.75 84 ALA A CA 1
ATOM 600 C C . ALA A 1 84 ? -9.147 -6.480 6.046 1.00 95.75 84 ALA A C 1
ATOM 602 O O . ALA A 1 84 ? -9.568 -7.589 5.721 1.00 95.75 84 ALA A O 1
ATOM 603 N N . GLY A 1 85 ? -8.551 -5.660 5.185 1.00 96.12 85 GLY A N 1
ATOM 604 C CA . GLY A 1 85 ? -8.454 -5.944 3.759 1.00 96.12 85 GLY A CA 1
ATOM 605 C C . GLY A 1 85 ? -7.403 -5.087 3.067 1.00 96.12 85 GLY A C 1
ATOM 606 O O . GLY A 1 85 ? -6.496 -4.562 3.712 1.00 96.12 85 GLY A O 1
ATOM 607 N N . MET A 1 86 ? -7.516 -4.949 1.749 1.00 96.25 86 MET A N 1
ATOM 608 C CA . MET A 1 86 ? -6.601 -4.128 0.958 1.00 96.25 86 MET A CA 1
ATOM 609 C C . MET A 1 86 ? -6.886 -2.635 1.119 1.00 96.25 86 MET A C 1
ATOM 611 O O . MET A 1 86 ? -8.024 -2.207 1.332 1.00 96.25 86 MET A O 1
ATOM 615 N N . CYS A 1 87 ? -5.829 -1.845 0.973 1.00 96.31 87 CYS A N 1
ATOM 616 C CA . CYS A 1 87 ? -5.859 -0.394 0.928 1.00 96.31 87 CYS A CA 1
ATOM 617 C C . CYS A 1 87 ? -5.404 0.127 -0.443 1.00 96.31 87 CYS A C 1
ATOM 619 O O . CYS A 1 87 ? -4.752 -0.602 -1.197 1.00 96.31 87 CYS A O 1
ATOM 621 N N . PRO A 1 88 ? -5.725 1.391 -0.778 1.00 93.56 88 PRO A N 1
ATOM 622 C CA . PRO A 1 88 ? -5.205 2.045 -1.976 1.00 93.56 88 PRO A CA 1
ATOM 623 C C . PRO A 1 88 ? -3.680 1.914 -2.099 1.00 93.56 88 PRO A C 1
ATOM 625 O O . PRO A 1 88 ? -2.972 1.972 -1.093 1.00 93.56 88 PRO A O 1
ATOM 628 N N . THR A 1 89 ? -3.173 1.744 -3.321 1.00 90.69 89 THR A N 1
ATOM 629 C CA . THR A 1 89 ? -1.731 1.615 -3.611 1.00 90.69 89 THR A CA 1
ATOM 630 C C . THR A 1 89 ? -1.288 2.721 -4.560 1.00 90.69 89 THR A C 1
ATOM 632 O O . THR A 1 89 ? -1.977 3.026 -5.538 1.00 90.69 89 THR A O 1
ATOM 635 N N . PHE A 1 90 ? -0.112 3.290 -4.285 1.00 88.38 90 PHE A N 1
ATOM 636 C CA . PHE A 1 90 ? 0.425 4.442 -5.005 1.00 88.38 90 PHE A CA 1
ATOM 637 C C . PHE A 1 90 ? 1.900 4.291 -5.417 1.00 88.38 90 PHE A C 1
ATOM 639 O O . PHE A 1 90 ? 2.539 5.294 -5.727 1.00 88.38 90 PHE A O 1
ATOM 646 N N . SER A 1 91 ? 2.460 3.077 -5.419 1.00 83.88 91 SER A N 1
ATOM 647 C CA . SER A 1 91 ? 3.899 2.840 -5.619 1.00 83.88 91 SER A CA 1
ATOM 648 C C . SER A 1 91 ? 4.421 3.389 -6.950 1.00 83.88 91 SER A C 1
ATOM 650 O O . SER A 1 91 ? 5.452 4.060 -6.960 1.00 83.88 91 SER A O 1
ATOM 652 N N . SER A 1 92 ? 3.679 3.219 -8.048 1.00 86.81 92 SER A N 1
ATOM 653 C CA . SER A 1 92 ? 4.085 3.750 -9.361 1.00 86.81 92 SER A CA 1
ATOM 654 C C . SER A 1 92 ? 3.777 5.233 -9.597 1.00 86.81 92 SER A C 1
ATOM 656 O O . SER A 1 92 ? 4.104 5.780 -10.652 1.00 86.81 92 SER A O 1
ATOM 658 N N . TRP A 1 93 ? 3.134 5.916 -8.648 1.00 87.06 93 TRP A N 1
ATOM 659 C CA . TRP A 1 93 ? 2.727 7.305 -8.841 1.00 87.06 93 TRP A CA 1
ATOM 660 C C . TRP A 1 93 ? 3.903 8.270 -8.674 1.00 87.06 93 TRP A C 1
ATOM 662 O O . TRP A 1 93 ? 4.966 7.945 -8.154 1.00 87.06 93 TRP A O 1
ATOM 672 N N . LYS A 1 94 ? 3.723 9.521 -9.099 1.00 85.19 94 LYS A N 1
ATOM 673 C CA . LYS A 1 94 ? 4.740 10.554 -8.863 1.00 85.19 94 LYS A CA 1
ATOM 674 C C . LYS A 1 94 ? 4.813 10.919 -7.378 1.00 85.19 94 LYS A C 1
ATOM 676 O O . LYS A 1 94 ? 3.852 10.760 -6.628 1.00 85.19 94 LYS A O 1
ATOM 681 N N . SER A 1 95 ? 5.951 11.464 -6.958 1.00 85.00 95 SER A N 1
ATOM 682 C CA . SER A 1 95 ? 6.079 12.086 -5.637 1.00 85.00 95 SER A CA 1
ATOM 683 C C . SER A 1 95 ? 4.983 13.151 -5.435 1.00 85.00 95 SER A C 1
ATOM 685 O O . SER A 1 95 ? 4.671 13.876 -6.386 1.00 85.00 95 SER A O 1
ATOM 687 N N . PRO A 1 96 ? 4.382 13.263 -4.235 1.00 87.06 96 PRO A N 1
ATOM 688 C CA . PRO A 1 96 ? 4.733 12.555 -2.995 1.00 87.06 96 PRO A CA 1
ATOM 689 C C . PRO A 1 96 ? 4.019 11.205 -2.769 1.00 87.06 96 PRO A C 1
ATOM 691 O O . PRO A 1 96 ? 4.198 10.609 -1.709 1.00 87.06 96 PRO A O 1
ATOM 694 N N . TYR A 1 97 ? 3.207 10.716 -3.712 1.00 88.81 97 TYR A N 1
ATOM 695 C CA . TYR A 1 97 ? 2.344 9.544 -3.498 1.00 88.81 97 TYR A CA 1
ATOM 696 C C . TYR A 1 97 ? 3.111 8.222 -3.409 1.00 88.81 97 TYR A C 1
ATOM 698 O O . TYR A 1 97 ? 2.776 7.383 -2.582 1.00 88.81 97 TYR A O 1
ATOM 706 N N . ASN A 1 98 ? 4.181 8.055 -4.186 1.00 88.25 98 ASN A N 1
ATOM 707 C CA . ASN A 1 98 ? 5.033 6.861 -4.126 1.00 88.25 98 ASN A CA 1
ATOM 708 C C . ASN A 1 98 ? 5.818 6.692 -2.819 1.00 88.25 98 ASN A C 1
ATOM 710 O O . ASN A 1 98 ? 6.540 5.716 -2.672 1.00 88.25 98 ASN A O 1
ATOM 714 N N . ALA A 1 99 ? 5.713 7.634 -1.881 1.00 89.50 99 ALA A N 1
ATOM 715 C CA . ALA A 1 99 ? 6.276 7.507 -0.541 1.00 89.50 99 ALA A CA 1
ATOM 716 C C . ALA A 1 99 ? 5.245 7.026 0.499 1.00 89.50 99 ALA A C 1
ATOM 718 O O . ALA A 1 99 ? 5.561 6.976 1.688 1.00 89.50 99 ALA A O 1
ATOM 719 N N . ILE A 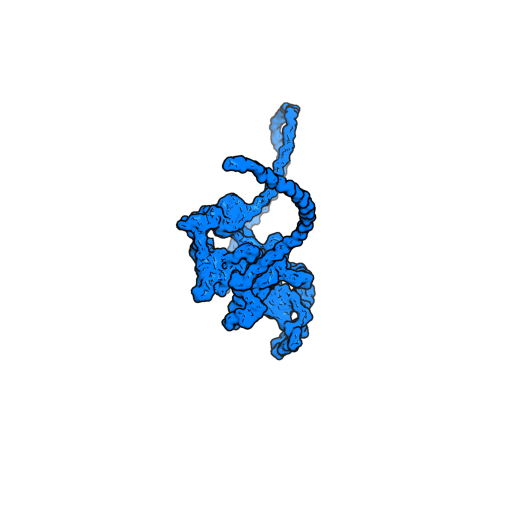1 100 ? 4.011 6.745 0.074 1.00 92.31 100 ILE A N 1
ATOM 720 C CA . ILE A 1 100 ? 2.928 6.278 0.937 1.00 92.31 100 ILE A CA 1
ATOM 721 C C . ILE A 1 100 ? 3.088 4.782 1.193 1.00 92.31 100 ILE A C 1
ATOM 723 O O . ILE A 1 100 ? 3.192 3.990 0.257 1.00 92.31 100 ILE A O 1
ATOM 727 N N . SER A 1 101 ? 3.028 4.395 2.465 1.00 94.94 101 SER A N 1
ATOM 728 C CA . SER A 1 101 ? 2.996 2.994 2.873 1.00 94.94 101 SER A CA 1
ATOM 729 C C . SER A 1 101 ? 1.620 2.666 3.443 1.00 94.94 101 SER A C 1
ATOM 731 O O . SER A 1 101 ? 1.271 3.124 4.529 1.00 94.94 101 SER A O 1
ATOM 733 N N . SER A 1 102 ? 0.832 1.872 2.721 1.00 95.25 102 SER A N 1
ATOM 734 C CA . SER A 1 102 ? -0.557 1.589 3.088 1.00 95.25 102 SER A CA 1
ATOM 735 C C . SER A 1 102 ? -0.671 0.511 4.168 1.00 95.25 102 SER A C 1
ATOM 737 O O . SER A 1 102 ? -0.219 -0.624 3.998 1.00 95.25 102 SER A O 1
ATOM 739 N N . VAL A 1 103 ? -1.328 0.855 5.276 1.00 97.81 103 VAL A N 1
ATOM 740 C CA . VAL A 1 103 ? -1.573 -0.050 6.404 1.00 97.81 103 VAL A CA 1
ATOM 741 C C . VAL A 1 103 ? -3.059 -0.121 6.706 1.00 97.81 103 VAL A C 1
ATOM 743 O O . VAL A 1 103 ? -3.718 0.907 6.847 1.00 97.81 103 VAL A O 1
ATOM 746 N N . CYS A 1 104 ? -3.577 -1.335 6.864 1.00 98.12 104 CYS A N 1
ATOM 747 C CA . CYS A 1 104 ? -4.899 -1.561 7.423 1.00 98.12 104 CYS A CA 1
ATOM 748 C C . CYS A 1 104 ? -4.768 -1.740 8.934 1.00 98.12 104 CYS A C 1
ATOM 750 O O . CYS A 1 104 ? -4.156 -2.702 9.377 1.00 98.12 104 CYS A O 1
ATOM 752 N N . THR A 1 105 ? -5.301 -0.836 9.749 1.00 97.00 105 THR A N 1
ATOM 753 C CA . THR A 1 105 ? -5.187 -0.952 11.213 1.00 97.00 105 THR A CA 1
ATOM 754 C C . THR A 1 105 ? -6.388 -0.338 11.925 1.00 97.00 105 THR A C 1
ATOM 756 O O . THR A 1 105 ? -7.301 0.187 11.283 1.00 97.00 105 THR A O 1
ATOM 759 N N . TYR A 1 106 ? -6.414 -0.437 13.254 1.00 95.38 106 TYR A N 1
ATOM 760 C CA . TYR A 1 106 ? -7.468 0.140 14.069 1.00 95.38 106 TYR A CA 1
ATOM 761 C C . TYR A 1 106 ? -7.516 1.656 13.947 1.00 95.38 106 TYR A C 1
ATOM 763 O O . TYR A 1 106 ? -6.530 2.377 14.112 1.00 95.38 106 TYR A O 1
ATOM 771 N N . LYS A 1 107 ? -8.735 2.131 13.740 1.00 93.75 107 LYS A N 1
ATOM 772 C CA . LYS A 1 107 ? -9.145 3.518 13.792 1.00 93.75 107 LYS A CA 1
ATOM 773 C C . LYS A 1 107 ? -10.210 3.653 14.886 1.00 93.75 107 LYS A C 1
ATOM 775 O O . LYS A 1 107 ? -11.183 2.896 14.866 1.00 93.75 107 LYS A O 1
ATOM 780 N N . PRO A 1 108 ? -10.068 4.610 15.817 1.00 92.00 108 PRO A N 1
ATOM 781 C CA . PRO A 1 108 ? -11.089 4.866 16.828 1.00 92.00 108 PRO A CA 1
ATOM 782 C C . PRO A 1 108 ? -12.459 5.164 16.209 1.00 92.00 108 PRO A C 1
ATOM 784 O O . PRO A 1 108 ? -12.555 5.898 15.221 1.00 92.00 108 PRO A O 1
ATOM 787 N N . ALA A 1 109 ? -13.513 4.634 16.825 1.00 89.94 109 ALA A N 1
ATOM 788 C CA . ALA A 1 109 ? -14.904 4.841 16.438 1.00 89.94 109 ALA A CA 1
ATOM 789 C C . ALA A 1 109 ? -15.730 5.261 17.665 1.00 89.94 109 ALA A C 1
ATOM 791 O O . ALA A 1 109 ? -15.693 4.608 18.702 1.00 89.94 109 ALA A O 1
ATOM 792 N N . LYS A 1 110 ? -16.467 6.377 17.568 1.00 84.31 110 LYS A N 1
ATOM 793 C CA . LYS A 1 110 ? -17.166 6.984 18.724 1.00 84.31 110 LYS A CA 1
ATOM 794 C C . LYS A 1 110 ? -18.576 6.433 18.964 1.00 84.31 110 LYS A C 1
ATOM 796 O O . LYS A 1 110 ? -19.098 6.566 20.060 1.00 84.31 110 LYS A O 1
ATOM 801 N N . ASN A 1 111 ? -19.192 5.839 17.950 1.00 82.88 111 ASN A N 1
ATOM 802 C CA . ASN A 1 111 ? -20.600 5.440 17.917 1.00 82.88 111 ASN A CA 1
ATOM 803 C C . ASN A 1 111 ? -20.760 3.937 17.651 1.00 82.88 111 ASN A C 1
ATOM 805 O O . ASN A 1 111 ? -21.616 3.542 16.865 1.00 82.88 111 ASN A O 1
ATOM 809 N N . CYS A 1 112 ? -19.919 3.104 18.267 1.00 84.62 112 CYS A N 1
ATOM 810 C CA . CYS A 1 112 ? -20.076 1.654 18.192 1.00 84.62 112 CYS A CA 1
ATOM 811 C C . CYS A 1 112 ? -21.436 1.239 18.771 1.00 84.62 112 CYS A C 1
ATOM 813 O O . CYS A 1 112 ? -21.737 1.584 19.915 1.00 84.62 112 CYS A O 1
ATOM 815 N N . ALA A 1 113 ? -22.240 0.505 17.997 1.00 76.62 113 ALA A N 1
ATOM 816 C CA . ALA A 1 113 ? -23.441 -0.151 18.505 1.00 76.62 113 ALA A CA 1
ATOM 817 C C . ALA A 1 113 ? -23.047 -1.044 19.695 1.00 76.62 113 ALA A C 1
ATOM 819 O O . ALA A 1 113 ? -22.016 -1.715 19.626 1.00 76.62 113 ALA A O 1
ATOM 820 N N . GLY A 1 114 ? -23.838 -0.985 20.775 1.00 56.50 114 GLY A N 1
ATOM 821 C CA . GLY A 1 114 ? -23.573 -1.543 22.112 1.00 56.50 114 GLY A CA 1
ATOM 822 C C . GLY A 1 114 ? -22.579 -2.708 22.154 1.00 56.50 114 GLY A C 1
ATOM 823 O O . GLY A 1 114 ? -22.802 -3.755 21.551 1.00 56.50 114 GLY A O 1
ATOM 824 N N . GLY A 1 115 ? -21.466 -2.476 22.853 1.00 49.44 115 GLY A N 1
ATOM 825 C CA . GLY A 1 115 ? -20.259 -3.288 22.786 1.00 49.44 115 GLY A CA 1
ATOM 826 C C . GLY A 1 115 ? -20.438 -4.773 23.096 1.00 49.44 115 GLY A C 1
ATOM 827 O O . GLY A 1 115 ? -21.294 -5.172 23.876 1.00 49.44 115 GLY A O 1
ATOM 828 N N . SER A 1 116 ? -19.540 -5.567 22.509 1.00 49.66 116 SER A N 1
ATOM 829 C CA . SER A 1 116 ? -19.100 -6.859 23.039 1.00 49.66 116 SER A CA 1
ATOM 830 C C . SER A 1 116 ? -20.222 -7.768 23.561 1.00 49.66 116 SER A C 1
ATOM 832 O O . SER A 1 116 ? -20.326 -8.021 24.758 1.00 49.66 116 SER A O 1
ATOM 834 N N . SER A 1 117 ? -21.022 -8.334 22.662 1.00 39.84 117 SER A N 1
ATOM 835 C CA . SER A 1 117 ? -21.731 -9.580 22.952 1.00 39.84 117 SER A CA 1
ATOM 836 C C . SER A 1 117 ? -21.376 -10.592 21.873 1.00 39.84 117 SER A C 1
ATOM 838 O O . SER A 1 117 ? -21.668 -10.405 20.694 1.00 39.84 117 SER A O 1
ATOM 840 N N . THR A 1 118 ? -20.739 -11.665 22.321 1.00 43.75 118 THR A N 1
ATOM 841 C CA . THR A 1 118 ? -20.368 -12.928 21.669 1.00 43.75 118 THR A CA 1
ATOM 842 C C . THR A 1 118 ? -21.541 -13.712 21.073 1.00 43.75 118 THR A C 1
ATOM 844 O O . THR A 1 118 ? -21.467 -14.927 20.924 1.00 43.75 118 THR A O 1
ATOM 847 N N . THR A 1 119 ? -22.621 -13.048 20.678 1.00 38.50 119 THR A N 1
ATOM 848 C CA . THR A 1 119 ? -23.764 -13.715 20.070 1.00 38.50 119 THR A CA 1
ATOM 849 C C . THR A 1 119 ? -23.851 -13.278 18.624 1.00 38.50 119 THR A C 1
ATOM 851 O O . THR A 1 119 ? -24.070 -12.103 18.338 1.00 38.50 119 THR A O 1
ATOM 854 N N . SER A 1 120 ? -23.680 -14.242 17.721 1.00 44.69 120 SER A N 1
ATOM 855 C CA . SER A 1 120 ? -24.163 -14.213 16.345 1.00 44.69 120 SER A CA 1
ATOM 856 C C . SER A 1 120 ? -25.646 -13.836 16.353 1.00 44.69 120 SER A C 1
ATOM 858 O O . SER A 1 120 ? -26.532 -14.681 16.392 1.00 44.69 120 SER A O 1
ATOM 860 N N . GLY A 1 121 ? -25.914 -12.541 16.418 1.00 39.69 121 GLY A N 1
ATOM 861 C CA . GLY A 1 121 ? -27.236 -11.965 16.511 1.00 39.69 121 GLY A CA 1
ATOM 862 C C . GLY A 1 121 ? -27.303 -10.865 15.480 1.00 39.69 121 GLY A C 1
ATOM 863 O O . GLY A 1 121 ? -26.554 -9.896 15.550 1.00 39.69 121 GLY A O 1
ATOM 864 N N . SER A 1 122 ? -28.195 -11.049 14.516 1.00 45.22 122 SER A N 1
ATOM 865 C CA . SER A 1 122 ? -28.629 -10.070 13.524 1.00 45.22 122 SER A CA 1
ATOM 866 C C . SER A 1 122 ? -29.262 -8.842 14.206 1.00 45.22 122 SER A C 1
ATOM 868 O O . SER A 1 122 ? -30.455 -8.586 14.073 1.00 45.22 122 SER A O 1
ATOM 870 N N . GLY A 1 123 ? -28.488 -8.095 14.989 1.00 46.94 123 GLY A N 1
ATOM 871 C CA . GLY A 1 123 ? -28.866 -6.796 15.518 1.00 46.94 123 GLY A CA 1
ATOM 872 C C . GLY A 1 123 ? -28.552 -5.754 14.461 1.00 46.94 123 GLY A C 1
ATOM 873 O O . GLY A 1 123 ? -27.393 -5.397 14.268 1.00 46.94 123 GLY A O 1
ATOM 874 N N . SER A 1 124 ? -29.567 -5.293 13.733 1.00 53.59 124 SER A N 1
ATOM 875 C CA . SER A 1 124 ? -29.410 -4.167 12.816 1.00 53.59 124 SER A CA 1
ATOM 876 C C . SER A 1 124 ? -28.917 -2.958 13.613 1.00 53.59 124 SER A C 1
ATOM 878 O O . SER A 1 124 ? -29.612 -2.512 14.528 1.00 53.59 124 SER A O 1
ATOM 880 N N . ALA A 1 125 ? -27.726 -2.444 13.288 1.00 57.16 125 ALA A N 1
ATOM 881 C CA . ALA A 1 125 ? -27.232 -1.185 13.840 1.00 57.16 125 ALA A CA 1
ATOM 882 C C . ALA A 1 125 ? -28.343 -0.130 13.751 1.00 57.16 125 ALA A C 1
ATOM 884 O O . ALA A 1 125 ? -28.978 0.017 12.697 1.00 57.16 125 ALA A O 1
ATOM 885 N N . ARG A 1 126 ? -28.616 0.595 14.845 1.00 68.25 126 ARG A N 1
ATOM 886 C CA . ARG A 1 126 ? -29.598 1.684 14.780 1.00 68.25 126 ARG A CA 1
ATOM 887 C C . ARG A 1 126 ? -29.080 2.746 13.811 1.00 68.25 126 ARG A C 1
ATOM 889 O O . ARG A 1 126 ? -27.876 2.883 13.592 1.00 68.25 126 ARG A O 1
ATOM 896 N N . LYS A 1 127 ? -29.985 3.529 13.218 1.00 69.69 127 LYS A N 1
ATOM 897 C CA . LYS A 1 127 ? -29.606 4.630 12.321 1.00 69.69 127 LYS A CA 1
ATOM 898 C C . LYS A 1 127 ? -28.628 5.566 13.046 1.00 69.69 127 LYS A C 1
ATOM 900 O O . LYS A 1 127 ? -29.022 6.249 13.985 1.00 69.69 127 LYS A O 1
ATOM 905 N N . GLY A 1 128 ? -27.379 5.605 12.585 1.00 70.75 128 GLY A N 1
ATOM 906 C CA . GLY A 1 128 ? -26.316 6.423 13.175 1.00 70.75 128 GLY A CA 1
ATOM 907 C C . GLY A 1 128 ? -25.309 5.673 14.054 1.00 70.75 128 GLY A C 1
ATOM 908 O O . GLY A 1 128 ? -24.400 6.321 14.563 1.00 70.75 128 GLY A O 1
ATOM 909 N N . GLU A 1 129 ? -25.411 4.350 14.210 1.00 79.25 129 GLU A N 1
ATOM 910 C CA . GLU A 1 129 ? -24.412 3.517 14.900 1.00 79.25 129 GLU A CA 1
ATOM 911 C C . GLU A 1 129 ? -23.470 2.804 13.909 1.00 79.25 129 GLU A C 1
ATOM 913 O O . GLU A 1 129 ? -23.849 2.486 12.780 1.00 79.25 129 GLU A O 1
ATOM 918 N N . LEU A 1 130 ? -22.227 2.558 14.333 1.00 81.19 130 LEU A N 1
ATOM 919 C CA . LEU A 1 130 ? -21.220 1.780 13.612 1.00 81.19 130 LEU A CA 1
ATOM 920 C C . LEU A 1 130 ? -21.112 0.374 14.194 1.00 81.19 130 LEU A C 1
ATOM 922 O O . LEU A 1 130 ? -21.122 0.185 15.408 1.00 81.19 130 LEU A O 1
ATOM 926 N N . MET A 1 131 ? -20.903 -0.608 13.326 1.00 85.56 131 MET A N 1
ATOM 927 C CA . MET A 1 131 ? -20.486 -1.936 13.756 1.00 85.56 131 MET A CA 1
ATOM 928 C C . MET A 1 131 ? -18.963 -1.956 13.906 1.00 85.56 131 MET A C 1
ATOM 930 O O . MET A 1 131 ? -18.238 -1.784 12.924 1.00 85.56 131 MET A O 1
ATOM 934 N N . CYS A 1 132 ? -18.491 -2.129 15.135 1.00 90.94 132 CYS A N 1
ATOM 935 C CA . CYS A 1 132 ? -17.070 -2.105 15.472 1.00 90.94 132 CYS A CA 1
ATOM 936 C C . CYS A 1 132 ? -16.454 -3.504 15.465 1.00 90.94 132 CYS A C 1
ATOM 938 O O . CYS A 1 132 ? -17.169 -4.504 15.412 1.00 90.94 132 CYS A O 1
ATOM 940 N N . VAL A 1 133 ? -15.121 -3.570 15.480 1.00 92.56 133 VAL A N 1
ATOM 941 C CA . VAL A 1 133 ? -14.383 -4.836 15.429 1.00 92.56 133 VAL A CA 1
ATOM 942 C C . VAL A 1 133 ? -14.703 -5.661 16.682 1.00 92.56 133 VAL A C 1
ATOM 944 O O . VAL A 1 133 ? -14.356 -5.242 17.791 1.00 92.56 133 VAL A O 1
ATOM 947 N N . PRO A 1 134 ? -15.351 -6.829 16.540 1.00 89.44 134 PRO A N 1
ATOM 948 C CA . PRO A 1 134 ? -15.732 -7.641 17.684 1.00 89.44 134 PRO A CA 1
ATOM 949 C C . PRO A 1 134 ? -14.490 -8.226 18.357 1.00 89.44 134 PRO A C 1
ATOM 951 O O . PRO A 1 134 ? -13.626 -8.784 17.690 1.00 89.44 134 PRO A O 1
ATOM 954 N N . GLY A 1 135 ? -14.412 -8.115 19.684 1.00 88.31 135 GLY A N 1
ATOM 955 C CA . GLY A 1 135 ? -13.313 -8.678 20.473 1.00 88.31 135 GLY A CA 1
ATOM 956 C C . GLY A 1 135 ? -11.999 -7.897 20.405 1.00 88.31 135 GLY A C 1
ATOM 957 O O . GLY A 1 135 ? -10.999 -8.384 20.922 1.00 88.31 135 GLY A O 1
ATOM 958 N N . ALA A 1 136 ? -11.971 -6.708 19.791 1.00 91.12 136 ALA A N 1
ATOM 959 C CA . ALA A 1 136 ? -10.797 -5.845 19.851 1.00 91.12 136 ALA A CA 1
ATOM 960 C C . ALA A 1 136 ? -10.554 -5.403 21.300 1.00 91.12 136 ALA A C 1
ATOM 962 O O . ALA A 1 136 ? -11.436 -4.818 21.933 1.00 91.12 136 ALA A O 1
ATOM 963 N N . THR A 1 137 ? -9.356 -5.669 21.813 1.00 92.06 137 THR A N 1
ATOM 964 C CA . THR A 1 137 ? -8.946 -5.291 23.167 1.00 92.06 137 THR A CA 1
ATOM 965 C C . THR A 1 137 ? -7.647 -4.505 23.148 1.00 92.06 137 THR A C 1
ATOM 967 O O . THR A 1 137 ? -6.847 -4.621 22.218 1.00 92.06 137 THR A O 1
ATOM 970 N N . ASP A 1 138 ? -7.433 -3.699 24.182 1.00 91.00 138 ASP A N 1
ATOM 971 C CA . ASP A 1 138 ? -6.147 -3.071 24.429 1.00 91.00 138 ASP A CA 1
ATOM 972 C C . ASP A 1 138 ? -5.142 -4.038 25.072 1.00 91.00 138 ASP A C 1
ATOM 974 O O . ASP A 1 138 ? -5.414 -5.228 25.248 1.00 91.00 138 ASP A O 1
ATOM 978 N N . THR A 1 139 ? -3.958 -3.520 25.397 1.00 87.31 139 THR A N 1
ATOM 979 C CA . THR A 1 139 ? -2.875 -4.262 26.058 1.00 87.31 139 THR A CA 1
ATOM 980 C C . THR A 1 139 ? -3.250 -4.795 27.439 1.00 87.31 139 THR A C 1
ATOM 982 O O . THR A 1 139 ? -2.629 -5.746 27.903 1.00 87.31 139 THR A O 1
ATOM 985 N N . ASP A 1 140 ? -4.264 -4.209 28.075 1.00 89.31 140 ASP A N 1
ATOM 986 C CA . ASP A 1 140 ? -4.722 -4.530 29.426 1.00 89.31 140 ASP A CA 1
ATOM 987 C C . ASP A 1 140 ? -5.967 -5.444 29.393 1.00 89.31 140 ASP A C 1
ATOM 989 O O . ASP A 1 140 ? -6.522 -5.791 30.435 1.00 89.31 140 ASP A O 1
ATOM 993 N N . GLY A 1 141 ? -6.427 -5.834 28.196 1.00 86.25 141 GLY A N 1
ATOM 994 C CA . GLY A 1 141 ? -7.644 -6.623 27.986 1.00 86.25 141 GLY A CA 1
ATOM 995 C C . GLY A 1 141 ? -8.941 -5.803 27.985 1.00 86.25 141 GLY A C 1
ATOM 996 O O . GLY A 1 141 ? -10.026 -6.377 27.899 1.00 86.25 141 GLY A O 1
ATOM 997 N N . GLY A 1 142 ? -8.860 -4.472 28.050 1.00 88.50 142 GLY A N 1
ATOM 998 C CA . GLY A 1 142 ? -10.010 -3.575 27.967 1.00 88.50 142 GLY A CA 1
ATOM 999 C C . GLY A 1 142 ? -10.594 -3.528 26.556 1.00 88.50 142 GLY A C 1
ATOM 1000 O O . GLY A 1 142 ? -9.857 -3.455 25.576 1.00 88.50 142 GLY A O 1
ATOM 1001 N N . ALA A 1 143 ? -11.923 -3.561 26.429 1.00 88.62 143 ALA A N 1
ATOM 1002 C CA . ALA A 1 143 ? -12.591 -3.527 25.128 1.00 88.62 143 ALA A CA 1
ATOM 1003 C C . ALA A 1 143 ? -12.331 -2.208 24.375 1.00 88.62 143 ALA A C 1
ATOM 1005 O O . ALA A 1 143 ? -12.426 -1.116 24.941 1.00 88.62 143 ALA A O 1
ATOM 1006 N N . LEU A 1 144 ? -12.053 -2.311 23.074 1.00 91.12 144 LEU A N 1
ATOM 1007 C CA . LEU A 1 144 ? -11.790 -1.183 22.187 1.00 91.12 144 LEU A CA 1
ATOM 1008 C C . LEU A 1 144 ? -12.966 -0.903 21.250 1.00 91.12 144 LEU A C 1
ATOM 1010 O O . LEU A 1 144 ? -13.440 -1.771 20.521 1.00 91.12 144 LEU A O 1
ATOM 1014 N N . ASN A 1 145 ? -13.354 0.368 21.185 1.00 91.31 145 ASN A N 1
ATOM 1015 C CA . ASN A 1 145 ? -14.323 0.881 20.221 1.00 91.31 145 ASN A CA 1
ATOM 1016 C C . ASN A 1 145 ? -13.603 1.334 18.945 1.00 91.31 145 ASN A C 1
ATOM 1018 O O . ASN A 1 145 ? -13.234 2.502 18.790 1.00 91.31 145 ASN A O 1
ATOM 1022 N N . VAL A 1 146 ? -13.336 0.383 18.049 1.00 93.06 146 VAL A N 1
ATOM 1023 C CA . VAL A 1 146 ? -12.520 0.597 16.845 1.00 93.06 146 VAL A CA 1
ATOM 1024 C C . VAL A 1 146 ? -13.142 -0.027 15.601 1.00 93.06 146 VAL A C 1
ATOM 1026 O O . VAL A 1 146 ? -13.880 -1.006 15.674 1.00 93.06 146 VAL A O 1
ATOM 1029 N N . ILE A 1 147 ? -12.794 0.530 14.447 1.00 93.94 147 ILE A N 1
ATOM 1030 C CA . ILE A 1 147 ? -12.993 -0.059 13.119 1.00 93.94 147 ILE A CA 1
ATOM 1031 C C . ILE A 1 147 ? -11.633 -0.236 12.438 1.00 93.94 147 ILE A C 1
ATOM 1033 O O . ILE A 1 147 ? -10.679 0.453 12.788 1.00 93.94 147 ILE A O 1
ATOM 1037 N N . TYR A 1 148 ? -11.526 -1.104 11.442 1.00 96.25 148 TYR A N 1
ATOM 1038 C CA . TYR A 1 148 ? -10.405 -1.089 10.513 1.00 96.25 148 TYR A CA 1
ATOM 1039 C C . TYR A 1 148 ? -10.539 0.056 9.509 1.00 96.25 148 TYR A C 1
ATOM 1041 O O . TYR A 1 148 ? -11.635 0.418 9.066 1.00 96.25 148 TYR A O 1
ATOM 1049 N N . GLY A 1 149 ? -9.399 0.624 9.137 1.00 95.81 149 GLY A N 1
ATOM 1050 C CA . GLY A 1 149 ? -9.291 1.574 8.043 1.00 95.81 149 GLY A 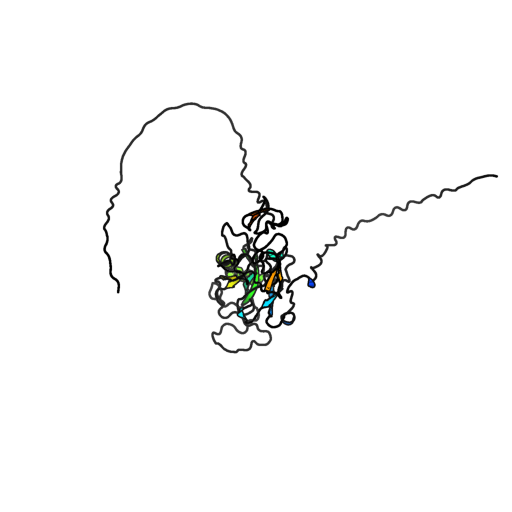CA 1
ATOM 1051 C C . GLY A 1 149 ? -7.866 1.658 7.517 1.00 95.81 149 GLY A C 1
ATOM 1052 O O . GLY A 1 149 ? -6.932 1.127 8.119 1.00 95.81 149 GLY A O 1
ATOM 1053 N N . CYS A 1 150 ? -7.713 2.353 6.395 1.00 97.25 150 CYS A N 1
ATOM 1054 C CA . CYS A 1 150 ? -6.423 2.571 5.757 1.00 97.25 150 CYS A CA 1
ATOM 1055 C C . CYS A 1 150 ? -5.719 3.804 6.324 1.00 97.25 150 CYS A C 1
ATOM 1057 O O . CYS A 1 150 ? -6.273 4.907 6.291 1.00 97.25 150 CYS A O 1
ATOM 1059 N N . ILE A 1 151 ? -4.485 3.639 6.793 1.00 96.75 151 ILE A N 1
ATOM 1060 C CA . ILE A 1 151 ? -3.631 4.705 7.321 1.00 96.75 151 ILE A CA 1
ATOM 1061 C C . ILE A 1 151 ? -2.262 4.659 6.618 1.00 96.75 151 ILE A C 1
ATOM 1063 O O . ILE A 1 151 ? -1.709 3.583 6.404 1.00 96.75 151 ILE A O 1
ATOM 1067 N N . ASP A 1 152 ? -1.725 5.825 6.253 1.00 95.94 152 ASP A N 1
ATOM 1068 C CA . ASP A 1 152 ? -0.356 5.993 5.747 1.00 95.94 152 ASP A CA 1
ATOM 1069 C C . ASP A 1 152 ? 0.650 5.823 6.890 1.00 95.94 152 ASP A C 1
ATOM 1071 O O . ASP A 1 152 ? 0.487 6.389 7.976 1.00 95.94 152 ASP A O 1
ATOM 1075 N N . PHE A 1 153 ? 1.695 5.045 6.644 1.00 96.25 153 PHE A N 1
ATOM 1076 C CA . PHE A 1 153 ? 2.767 4.797 7.589 1.00 96.25 153 PHE A CA 1
ATOM 1077 C C . PHE A 1 153 ? 4.069 5.460 7.137 1.00 96.25 153 PHE A C 1
ATOM 1079 O O . PHE A 1 153 ? 4.617 5.172 6.074 1.00 96.25 153 PHE A O 1
ATOM 1086 N N . ASP A 1 154 ? 4.598 6.337 7.982 1.00 94.25 154 ASP A N 1
ATOM 1087 C CA . ASP A 1 154 ? 5.918 6.921 7.810 1.00 94.25 154 ASP A CA 1
ATOM 1088 C C . ASP A 1 154 ? 6.971 5.969 8.379 1.00 94.25 154 ASP A C 1
ATOM 1090 O O . ASP A 1 154 ? 7.217 5.939 9.587 1.00 94.25 154 ASP A O 1
ATOM 1094 N N . THR A 1 155 ? 7.592 5.186 7.500 1.00 92.69 155 THR A N 1
ATOM 1095 C CA . THR A 1 155 ? 8.643 4.228 7.860 1.00 92.69 155 THR A CA 1
ATOM 1096 C C . THR A 1 155 ? 9.901 4.894 8.401 1.00 92.69 155 THR A C 1
ATOM 1098 O O . THR A 1 155 ? 10.591 4.288 9.215 1.00 92.69 155 THR A O 1
ATOM 1101 N N . LYS A 1 156 ? 10.187 6.148 8.023 1.00 90.19 156 LYS A N 1
ATOM 1102 C CA . LYS A 1 156 ? 11.378 6.872 8.495 1.00 90.19 156 LYS A CA 1
ATOM 1103 C C . LYS A 1 156 ? 11.248 7.270 9.958 1.00 90.19 156 LYS A C 1
ATOM 1105 O O . LYS A 1 156 ? 12.215 7.192 10.704 1.00 90.19 156 LYS A O 1
ATOM 1110 N N . ASN A 1 157 ? 10.051 7.705 10.346 1.00 92.38 157 ASN A N 1
ATOM 1111 C CA . ASN A 1 157 ? 9.760 8.163 11.703 1.00 92.38 157 ASN A CA 1
ATOM 1112 C C . ASN A 1 157 ? 9.033 7.109 12.555 1.00 92.38 157 ASN A C 1
ATOM 1114 O O . ASN A 1 157 ? 8.708 7.388 13.708 1.00 92.38 157 ASN A O 1
ATOM 1118 N N . GLY A 1 158 ? 8.732 5.934 11.993 1.00 93.94 158 GLY A N 1
ATOM 1119 C CA . GLY A 1 158 ? 7.989 4.869 12.666 1.00 93.94 158 GLY A CA 1
ATOM 1120 C C . GLY A 1 158 ? 6.614 5.330 13.152 1.00 93.94 158 GLY A C 1
ATOM 1121 O O . GLY A 1 158 ? 6.278 5.145 14.320 1.00 93.94 158 GLY A O 1
ATOM 1122 N N . LYS A 1 159 ? 5.823 5.994 12.297 1.00 94.50 159 LYS A N 1
ATOM 1123 C CA . LYS A 1 159 ? 4.577 6.648 12.732 1.00 94.50 159 LYS A CA 1
ATOM 1124 C C . LYS A 1 159 ? 3.415 6.460 11.759 1.00 94.50 159 LYS A C 1
ATOM 1126 O O . LYS A 1 159 ? 3.540 6.698 10.565 1.00 94.50 159 LYS A O 1
ATOM 1131 N N . LEU A 1 160 ? 2.240 6.148 12.308 1.00 95.56 160 LEU A N 1
ATOM 1132 C CA . LEU A 1 160 ? 0.957 6.201 11.600 1.00 95.56 160 LEU A CA 1
ATOM 1133 C C . LEU A 1 160 ? 0.462 7.651 11.453 1.00 95.56 160 LEU A C 1
ATOM 1135 O O . LEU A 1 160 ? 0.389 8.402 12.432 1.00 95.56 160 LEU A O 1
ATOM 1139 N N . LEU A 1 161 ? 0.094 8.043 10.235 1.00 94.69 161 LEU A N 1
ATOM 1140 C CA . LEU A 1 161 ? -0.306 9.404 9.879 1.00 94.69 161 LEU A CA 1
ATOM 1141 C C . LEU A 1 161 ? -1.835 9.559 9.861 1.00 94.69 161 LEU A C 1
ATOM 1143 O O . LEU A 1 161 ? -2.470 9.654 8.813 1.00 94.69 161 LEU A O 1
ATOM 1147 N N . PHE A 1 162 ? -2.454 9.601 11.041 1.00 92.56 162 PHE A N 1
ATOM 1148 C CA . PHE A 1 162 ? -3.895 9.843 11.165 1.00 92.56 162 PHE A CA 1
ATOM 1149 C C . PHE A 1 162 ? -4.258 11.293 10.814 1.00 92.56 162 PHE A C 1
ATOM 1151 O O . PHE A 1 162 ? -3.720 12.226 11.403 1.00 92.56 162 PHE A O 1
ATOM 1158 N N . SER A 1 163 ? -5.230 11.497 9.921 1.00 85.19 163 SER A N 1
ATOM 1159 C CA . SER A 1 163 ? -5.731 12.839 9.576 1.00 85.19 163 SER A CA 1
ATOM 1160 C C . SER A 1 163 ? -6.524 13.500 10.715 1.00 85.19 163 SER A C 1
ATOM 1162 O O . SER A 1 163 ? -6.469 14.716 10.872 1.00 85.19 163 SER A O 1
ATOM 1164 N N . ALA A 1 164 ? -7.202 12.713 11.559 1.00 74.31 164 ALA A N 1
ATOM 1165 C CA . ALA A 1 164 ? -7.791 13.150 12.829 1.00 74.31 164 ALA A CA 1
ATOM 1166 C C . ALA A 1 164 ? -6.879 12.697 13.986 1.00 74.31 164 ALA A C 1
ATOM 1168 O O . ALA A 1 164 ? -6.959 11.562 14.455 1.00 74.31 164 ALA A O 1
ATOM 1169 N N . GLN A 1 165 ? -5.939 13.568 14.363 1.00 65.56 165 GLN A N 1
ATOM 1170 C CA . GLN A 1 165 ? -4.655 13.168 14.952 1.00 65.56 165 GLN A CA 1
ATOM 1171 C C . GLN A 1 165 ? -4.711 12.602 16.380 1.00 65.56 165 GLN A C 1
ATOM 1173 O O . GLN A 1 165 ? -3.884 11.750 16.701 1.00 65.56 165 GLN A O 1
ATOM 1178 N N . GLU A 1 166 ? -5.628 13.036 17.249 1.00 76.62 166 GLU A N 1
ATOM 1179 C CA . GLU A 1 166 ? -5.482 12.759 18.687 1.00 76.62 166 GLU A CA 1
ATOM 1180 C C . GLU A 1 166 ? -5.786 11.315 19.092 1.00 76.62 166 GLU A C 1
ATOM 1182 O O . GLU A 1 166 ? -4.906 10.629 19.615 1.00 76.62 166 GLU A O 1
ATOM 1187 N N . ASP A 1 167 ? -7.005 10.838 18.851 1.00 88.44 167 ASP A N 1
ATOM 1188 C CA . ASP A 1 167 ? -7.438 9.537 19.372 1.00 88.44 167 ASP A CA 1
ATOM 1189 C C . ASP A 1 167 ? -6.694 8.387 18.676 1.00 88.44 167 ASP A C 1
ATOM 1191 O O . ASP A 1 167 ? -6.257 7.436 19.323 1.00 88.44 167 ASP A O 1
ATOM 1195 N N . GLY A 1 168 ? -6.482 8.500 17.358 1.00 91.31 168 GLY A N 1
ATOM 1196 C CA . GLY A 1 168 ? -5.796 7.474 16.568 1.00 91.31 168 GLY A CA 1
ATOM 1197 C C . GLY A 1 168 ? -4.325 7.335 16.947 1.00 91.31 168 GLY A C 1
ATOM 1198 O O . GLY A 1 168 ? -3.839 6.225 17.154 1.00 91.31 168 GLY A O 1
ATOM 1199 N N . THR A 1 169 ? -3.619 8.457 17.121 1.00 92.31 169 THR A N 1
ATOM 1200 C CA . THR A 1 169 ? -2.202 8.428 17.514 1.00 92.31 169 THR A CA 1
ATOM 1201 C C . THR A 1 169 ? -2.026 7.905 18.939 1.00 92.31 169 THR A C 1
ATOM 1203 O O . THR A 1 169 ? -1.095 7.140 19.188 1.00 92.31 169 THR A O 1
ATOM 1206 N N . LYS A 1 170 ? -2.903 8.290 19.880 1.00 93.12 170 LYS A N 1
ATOM 1207 C CA . LYS A 1 170 ? -2.876 7.776 21.262 1.00 93.12 170 LYS A CA 1
ATOM 1208 C C . LYS A 1 170 ? -3.116 6.265 21.283 1.00 93.12 170 LYS A C 1
ATOM 1210 O O . LYS A 1 170 ? -2.342 5.546 21.910 1.00 93.12 170 LYS A O 1
ATOM 1215 N N . LEU A 1 171 ? -4.118 5.788 20.543 1.00 93.44 171 LEU A N 1
ATOM 1216 C CA . LEU A 1 171 ? -4.415 4.362 20.417 1.00 93.44 171 LEU A CA 1
ATOM 1217 C C . LEU A 1 171 ? -3.236 3.587 19.814 1.00 93.44 171 LEU A C 1
ATOM 1219 O O . LEU A 1 171 ? -2.792 2.601 20.391 1.00 93.44 171 LEU A O 1
ATOM 1223 N N . ALA A 1 172 ? -2.690 4.054 18.690 1.00 94.81 172 ALA A N 1
ATOM 1224 C CA . ALA A 1 172 ? -1.569 3.395 18.024 1.00 94.81 172 ALA A CA 1
ATOM 1225 C C . ALA A 1 172 ? -0.323 3.282 18.911 1.00 94.81 172 ALA A C 1
ATOM 1227 O O . ALA A 1 172 ? 0.377 2.275 18.848 1.00 94.81 172 ALA A O 1
ATOM 1228 N N . LYS A 1 173 ? -0.062 4.301 19.741 1.00 94.25 173 LYS A N 1
ATOM 1229 C CA . LYS A 1 173 ? 1.006 4.267 20.748 1.00 94.25 173 LYS A CA 1
ATOM 1230 C C . LYS A 1 173 ? 0.692 3.292 21.879 1.00 94.25 173 LYS A C 1
ATOM 1232 O O . LYS A 1 173 ? 1.566 2.515 22.236 1.00 94.25 173 LYS A O 1
ATOM 1237 N N . LYS A 1 174 ? -0.536 3.312 22.419 1.00 94.38 174 LYS A N 1
ATOM 1238 C CA . LYS A 1 174 ? -0.958 2.390 23.491 1.00 94.38 174 LYS A CA 1
ATOM 1239 C C . LYS A 1 174 ? -0.778 0.928 23.070 1.00 94.38 174 LYS A C 1
ATOM 1241 O O . LYS A 1 174 ? -0.344 0.115 23.869 1.00 94.38 174 LYS A O 1
ATOM 1246 N N . LEU A 1 175 ? -1.101 0.615 21.818 1.00 94.94 175 LEU A N 1
ATOM 1247 C CA . LEU A 1 175 ? -1.067 -0.743 21.270 1.00 94.94 175 LEU A CA 1
ATOM 1248 C C . LEU A 1 175 ? 0.263 -1.121 20.602 1.00 94.94 175 LEU A C 1
ATOM 1250 O O . LEU A 1 175 ? 0.340 -2.171 19.974 1.00 94.94 175 LEU A O 1
ATOM 1254 N N . ASP A 1 176 ? 1.270 -0.250 20.669 1.00 95.69 176 ASP A N 1
ATOM 1255 C CA . ASP A 1 176 ? 2.573 -0.423 20.019 1.00 95.69 176 ASP A CA 1
ATOM 1256 C C . ASP A 1 176 ? 2.503 -0.867 18.538 1.00 95.69 176 ASP A C 1
ATOM 1258 O O . ASP A 1 176 ? 3.250 -1.722 18.045 1.00 95.69 176 ASP A O 1
ATOM 1262 N N . ILE A 1 177 ? 1.557 -0.281 17.792 1.00 96.31 177 ILE A N 1
ATOM 1263 C CA . ILE A 1 177 ? 1.266 -0.706 16.416 1.00 96.31 177 ILE A CA 1
ATOM 1264 C C . ILE A 1 177 ? 2.468 -0.437 15.510 1.00 96.31 177 ILE A C 1
ATOM 1266 O O . ILE A 1 177 ? 2.823 -1.275 14.689 1.00 96.31 177 ILE A O 1
ATOM 1270 N N . ALA A 1 178 ? 3.116 0.720 15.659 1.00 96.44 178 ALA A N 1
ATOM 1271 C CA . ALA A 1 178 ? 4.202 1.130 14.775 1.00 96.44 178 ALA A CA 1
ATOM 1272 C C . ALA A 1 178 ? 5.389 0.156 14.789 1.00 96.44 178 ALA A C 1
ATOM 1274 O O . ALA A 1 178 ? 5.862 -0.244 13.724 1.00 96.44 178 ALA A O 1
ATOM 1275 N N . ASN A 1 179 ? 5.829 -0.270 15.976 1.00 95.94 179 ASN A N 1
ATOM 1276 C CA . ASN A 1 179 ? 6.912 -1.242 16.105 1.00 95.94 179 ASN A CA 1
ATOM 1277 C C . ASN A 1 179 ? 6.510 -2.597 15.519 1.00 95.94 179 ASN A C 1
ATOM 1279 O O . ASN A 1 179 ? 7.297 -3.229 14.812 1.00 95.94 179 ASN A O 1
ATOM 1283 N N . THR A 1 180 ? 5.265 -3.018 15.747 1.00 96.19 180 THR A N 1
ATOM 1284 C CA . THR A 1 180 ? 4.760 -4.283 15.211 1.00 96.19 180 THR A CA 1
ATOM 1285 C C . THR A 1 180 ? 4.695 -4.280 13.681 1.00 96.19 180 THR A C 1
ATOM 1287 O O . THR A 1 180 ? 5.079 -5.266 13.047 1.00 96.19 180 THR A O 1
ATOM 1290 N N . LEU A 1 181 ? 4.281 -3.163 13.072 1.00 97.31 181 LEU A N 1
ATOM 1291 C CA . LEU A 1 181 ? 4.268 -2.980 11.618 1.00 97.31 181 LEU A CA 1
ATOM 1292 C C . LEU A 1 181 ? 5.676 -3.041 11.023 1.00 97.31 181 LEU A C 1
ATOM 1294 O O . LEU A 1 181 ? 5.891 -3.762 10.050 1.00 97.31 181 LEU A O 1
ATOM 1298 N N . LEU A 1 182 ? 6.637 -2.323 11.615 1.00 95.94 182 LEU A N 1
ATOM 1299 C CA . LEU A 1 182 ? 8.035 -2.355 11.175 1.00 95.94 182 LEU A CA 1
ATOM 1300 C C . LEU A 1 182 ? 8.593 -3.777 11.245 1.00 95.94 182 LEU A C 1
ATOM 1302 O O . LEU A 1 182 ? 9.139 -4.270 10.265 1.00 95.94 182 LEU A O 1
ATOM 1306 N N . LYS A 1 183 ? 8.388 -4.469 12.369 1.00 95.38 183 LYS A N 1
ATOM 1307 C CA . LYS A 1 183 ? 8.871 -5.839 12.565 1.00 95.38 183 LYS A CA 1
ATOM 1308 C C . LYS A 1 183 ? 8.266 -6.836 11.572 1.00 95.38 183 LYS A C 1
ATOM 1310 O O . LYS A 1 183 ? 8.957 -7.757 11.149 1.00 95.38 183 LYS A O 1
ATOM 1315 N N . SER A 1 184 ? 6.983 -6.686 11.245 1.00 96.19 184 SER A N 1
ATOM 1316 C CA . SER A 1 184 ? 6.237 -7.710 10.498 1.00 96.19 184 SER A CA 1
ATOM 1317 C C . SE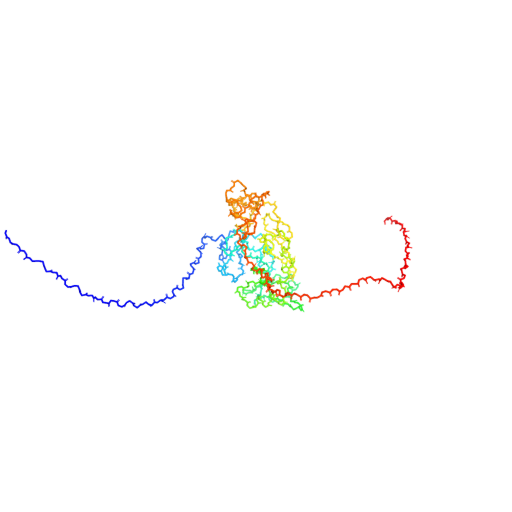R A 1 184 ? 6.178 -7.455 8.993 1.00 96.19 184 SER A C 1
ATOM 1319 O O . SER A 1 184 ? 6.007 -8.397 8.227 1.00 96.19 184 SER A O 1
ATOM 1321 N N . CYS A 1 185 ? 6.285 -6.196 8.563 1.00 97.50 185 CYS A N 1
ATOM 1322 C CA . CYS A 1 185 ? 6.008 -5.802 7.182 1.00 97.50 185 CYS A CA 1
ATOM 1323 C C . CYS A 1 185 ? 7.128 -4.988 6.522 1.00 97.50 185 CYS A C 1
ATOM 1325 O O . CYS A 1 185 ? 7.040 -4.754 5.316 1.00 97.50 185 CYS A O 1
ATOM 1327 N N . LEU A 1 186 ? 8.163 -4.538 7.244 1.00 95.44 186 LEU A N 1
ATOM 1328 C CA . LEU A 1 186 ? 9.313 -3.887 6.611 1.00 95.44 186 LEU A CA 1
ATOM 1329 C C . LEU A 1 186 ? 10.353 -4.935 6.207 1.00 95.44 186 LEU A C 1
ATOM 1331 O O . LEU A 1 186 ? 10.861 -5.672 7.051 1.00 95.44 186 LEU A O 1
ATOM 1335 N N . ASN A 1 187 ? 10.713 -4.960 4.925 1.00 92.50 187 ASN A N 1
ATOM 1336 C CA . ASN A 1 187 ? 11.825 -5.776 4.458 1.00 92.50 187 ASN A CA 1
ATOM 1337 C C . ASN A 1 187 ? 13.152 -5.061 4.744 1.00 92.50 187 ASN A C 1
ATOM 1339 O O . ASN A 1 187 ? 13.455 -4.047 4.118 1.00 92.50 187 ASN A O 1
ATOM 1343 N N . ASN A 1 188 ? 13.940 -5.595 5.679 1.00 86.44 188 ASN A N 1
ATOM 1344 C CA . ASN A 1 188 ? 15.255 -5.059 6.045 1.00 86.44 188 ASN A CA 1
ATOM 1345 C C . ASN A 1 188 ? 16.421 -5.783 5.342 1.00 86.44 188 ASN A C 1
ATOM 1347 O O . ASN A 1 188 ? 17.568 -5.687 5.780 1.00 86.44 188 ASN A O 1
ATOM 1351 N N . ALA A 1 189 ? 16.145 -6.561 4.291 1.00 79.69 189 ALA A N 1
ATOM 1352 C CA . ALA A 1 189 ? 17.195 -7.195 3.509 1.00 79.69 189 ALA A CA 1
ATOM 1353 C C . ALA A 1 189 ? 18.081 -6.131 2.841 1.00 79.69 189 ALA A C 1
ATOM 1355 O O . ALA A 1 189 ? 17.596 -5.132 2.312 1.00 79.69 189 ALA A O 1
ATOM 1356 N N . THR A 1 190 ? 19.395 -6.358 2.837 1.00 59.03 190 THR A N 1
ATOM 1357 C CA . THR A 1 190 ? 20.412 -5.421 2.321 1.00 59.03 190 THR A CA 1
ATOM 1358 C C . THR A 1 190 ? 20.307 -5.151 0.816 1.00 59.03 190 THR A C 1
ATOM 1360 O O . THR A 1 190 ? 20.926 -4.219 0.314 1.00 59.03 190 THR A O 1
ATOM 1363 N N . ASN A 1 191 ? 19.514 -5.946 0.097 1.00 59.09 191 ASN A N 1
ATOM 1364 C CA . ASN A 1 191 ? 19.202 -5.805 -1.324 1.00 59.09 191 ASN A CA 1
ATOM 1365 C C . ASN A 1 191 ? 17.800 -5.216 -1.588 1.00 59.09 191 ASN A C 1
ATOM 1367 O O . ASN A 1 191 ? 17.405 -5.105 -2.749 1.00 59.09 191 ASN A O 1
ATOM 1371 N N . SER A 1 192 ? 17.042 -4.859 -0.545 1.00 61.12 192 SER A N 1
ATOM 1372 C CA . SER A 1 192 ? 15.715 -4.261 -0.688 1.00 61.12 192 SER A CA 1
ATOM 1373 C C . SER A 1 192 ? 15.844 -2.797 -1.105 1.00 61.12 192 SER A C 1
ATOM 1375 O O . SER A 1 192 ? 16.395 -1.964 -0.386 1.00 61.12 192 SER A O 1
ATOM 1377 N N . SER A 1 193 ? 15.322 -2.459 -2.283 1.00 61.72 193 SER A N 1
ATOM 1378 C CA . SER A 1 193 ? 15.345 -1.097 -2.830 1.00 61.72 193 SER A CA 1
ATOM 1379 C C . SER A 1 193 ? 14.211 -0.201 -2.315 1.00 61.72 193 SER A C 1
ATOM 1381 O O . SER A 1 193 ? 14.133 0.964 -2.714 1.00 61.72 193 SER A O 1
ATOM 1383 N N . SER A 1 194 ? 13.322 -0.723 -1.461 1.00 73.69 194 SER A N 1
ATOM 1384 C CA . SER A 1 194 ? 12.134 -0.020 -0.970 1.00 73.69 194 SER A CA 1
ATOM 1385 C C . SER A 1 194 ? 12.201 0.197 0.538 1.00 73.69 194 SER A C 1
ATOM 1387 O O . SER A 1 194 ? 12.434 -0.727 1.310 1.00 73.69 194 SER A O 1
ATOM 1389 N N . SER A 1 195 ? 11.949 1.437 0.960 1.00 86.00 195 SER A N 1
ATOM 1390 C CA . SER A 1 195 ? 11.806 1.802 2.378 1.00 86.00 195 SER A CA 1
ATOM 1391 C C . SER A 1 195 ? 10.351 1.755 2.847 1.00 86.00 195 SER A C 1
ATOM 1393 O O . SER A 1 195 ? 10.048 2.260 3.922 1.00 86.00 195 SER A O 1
ATOM 1395 N N . LEU A 1 196 ? 9.440 1.201 2.043 1.00 92.38 196 LEU A N 1
ATOM 1396 C CA . LEU A 1 196 ? 8.008 1.113 2.333 1.00 92.38 196 LEU A CA 1
ATOM 1397 C C . LEU A 1 196 ? 7.663 -0.259 2.923 1.00 92.38 196 LEU A C 1
ATOM 1399 O O . LEU A 1 196 ? 8.327 -1.254 2.628 1.00 92.38 196 LEU A O 1
ATOM 1403 N N . LEU A 1 197 ? 6.595 -0.337 3.723 1.00 95.88 197 LEU A N 1
ATOM 1404 C CA . LEU A 1 197 ? 6.085 -1.633 4.177 1.00 95.88 197 LEU A CA 1
ATOM 1405 C C . LEU A 1 197 ? 5.561 -2.434 2.983 1.00 95.88 197 LEU A C 1
ATOM 1407 O O . LEU A 1 197 ? 5.034 -1.869 2.022 1.00 95.88 197 LEU A O 1
ATOM 1411 N N . CYS A 1 198 ? 5.705 -3.756 3.055 1.00 96.75 198 CYS A N 1
ATOM 1412 C CA . CYS A 1 198 ? 5.350 -4.678 1.980 1.00 96.75 198 CYS A CA 1
ATOM 1413 C C . CYS A 1 198 ? 5.971 -4.268 0.640 1.00 96.75 198 CYS A C 1
ATOM 1415 O O . CYS A 1 198 ? 5.335 -4.376 -0.405 1.00 96.75 198 CYS A O 1
ATOM 1417 N N . SER A 1 199 ? 7.183 -3.703 0.696 1.00 93.31 199 SER A N 1
ATOM 1418 C CA . SER A 1 199 ? 7.947 -3.184 -0.443 1.00 93.31 199 SER A CA 1
ATOM 1419 C C . SER A 1 199 ? 7.213 -2.122 -1.274 1.00 93.31 199 SER A C 1
ATOM 1421 O O . SER A 1 199 ? 7.668 -1.761 -2.354 1.00 93.31 199 SER A O 1
ATOM 1423 N N . GLY A 1 200 ? 6.104 -1.569 -0.765 1.00 92.81 200 GLY A N 1
ATOM 1424 C CA . GLY A 1 200 ? 5.194 -0.690 -1.505 1.00 92.81 200 GLY A CA 1
ATOM 1425 C C . GLY A 1 200 ? 4.193 -1.432 -2.399 1.00 92.81 200 GLY A C 1
ATOM 1426 O O . GLY A 1 200 ? 3.351 -0.791 -3.020 1.00 92.81 200 GLY A O 1
ATOM 1427 N N . GLN A 1 201 ? 4.243 -2.765 -2.429 1.00 95.06 201 GLN A N 1
ATOM 1428 C CA . GLN A 1 201 ? 3.478 -3.630 -3.330 1.00 95.06 201 GLN A CA 1
ATOM 1429 C C . GLN A 1 201 ? 2.426 -4.468 -2.600 1.00 95.06 201 GLN A C 1
ATOM 1431 O O . GLN A 1 201 ? 2.049 -5.564 -3.019 1.00 95.06 201 GLN A O 1
ATOM 1436 N N . GLY A 1 202 ? 1.902 -3.930 -1.503 1.00 95.69 202 GLY A N 1
ATOM 1437 C CA . GLY A 1 202 ? 0.822 -4.546 -0.754 1.00 95.69 202 GLY A CA 1
ATOM 1438 C C . GLY A 1 202 ? 0.300 -3.655 0.360 1.00 95.69 202 GLY A C 1
ATOM 1439 O O . GLY A 1 202 ? 0.718 -2.512 0.533 1.00 95.69 202 GLY A O 1
ATOM 1440 N N . THR A 1 203 ? -0.630 -4.208 1.130 1.00 97.62 203 THR A N 1
ATOM 1441 C CA . THR A 1 203 ? -1.130 -3.606 2.367 1.00 97.62 203 THR A CA 1
ATOM 1442 C C . THR A 1 203 ? -0.661 -4.447 3.547 1.00 97.62 203 THR A C 1
ATOM 1444 O O . THR A 1 203 ? -0.830 -5.667 3.542 1.00 97.62 203 THR A O 1
ATOM 1447 N N . CYS A 1 204 ? -0.094 -3.815 4.573 1.00 98.12 204 CYS A N 1
ATOM 1448 C CA . CYS A 1 204 ? 0.179 -4.501 5.835 1.00 98.12 204 CYS A CA 1
ATOM 1449 C C . CYS A 1 204 ? -1.138 -4.619 6.619 1.00 98.12 204 CYS A C 1
ATOM 1451 O O . CYS A 1 204 ? -1.765 -3.602 6.929 1.00 98.12 204 CYS A O 1
ATOM 1453 N N . VAL A 1 205 ? -1.583 -5.846 6.888 1.00 97.81 205 VAL A N 1
ATOM 1454 C CA . VAL A 1 205 ? -2.901 -6.155 7.465 1.00 97.81 205 VAL A CA 1
ATOM 1455 C C . VAL A 1 205 ? -2.767 -7.058 8.692 1.00 97.81 205 VAL A C 1
ATOM 1457 O O . VAL A 1 205 ? -1.842 -7.872 8.737 1.00 97.81 205 VAL A O 1
ATOM 1460 N N . PRO A 1 206 ? -3.691 -6.982 9.664 1.00 97.19 206 PRO A N 1
ATOM 1461 C CA . PRO A 1 206 ? -3.763 -7.942 10.749 1.00 97.19 206 PRO A CA 1
ATOM 1462 C C . PRO A 1 206 ? -3.944 -9.374 10.239 1.00 97.19 206 PRO A C 1
ATOM 1464 O O . PRO A 1 206 ? -4.650 -9.613 9.257 1.00 97.19 206 PRO A O 1
ATOM 1467 N N . THR A 1 207 ? -3.332 -10.342 10.915 1.00 95.31 207 THR A N 1
ATOM 1468 C CA . THR A 1 207 ? -3.421 -11.768 10.563 1.00 95.31 207 THR A CA 1
ATOM 1469 C C . THR A 1 207 ? -4.811 -12.344 10.814 1.00 95.31 207 THR A C 1
ATOM 1471 O O . THR A 1 207 ? -5.213 -13.277 10.118 1.00 95.31 207 THR A O 1
ATOM 1474 N N . ALA A 1 208 ? -5.549 -11.769 11.766 1.00 92.62 208 ALA A N 1
ATOM 1475 C CA . ALA A 1 208 ? -6.926 -12.108 12.084 1.00 92.62 208 ALA A CA 1
ATOM 1476 C C . ALA A 1 208 ? -7.681 -10.894 12.650 1.00 92.62 208 ALA A C 1
ATOM 1478 O O . ALA A 1 208 ? -7.085 -9.916 13.111 1.00 92.62 208 ALA A O 1
ATOM 1479 N N . VAL A 1 209 ? -9.012 -10.983 12.637 1.00 90.06 209 VAL A N 1
ATOM 1480 C CA . VAL A 1 209 ? -9.897 -9.998 13.271 1.00 90.06 209 VAL A CA 1
ATOM 1481 C C . VAL A 1 209 ? -9.549 -9.887 14.756 1.00 90.06 209 VAL A C 1
ATOM 1483 O O . VAL A 1 209 ? -9.247 -10.889 15.403 1.00 90.06 209 VAL A O 1
ATOM 1486 N N . ALA A 1 210 ? -9.582 -8.667 15.286 1.00 90.31 210 ALA A N 1
ATOM 1487 C CA . ALA A 1 210 ? -9.258 -8.351 16.674 1.00 90.31 210 ALA A CA 1
ATOM 1488 C C . ALA A 1 210 ? -7.786 -8.572 17.099 1.00 90.31 210 ALA A C 1
ATOM 1490 O O . ALA A 1 210 ? -7.437 -8.300 18.249 1.00 90.31 210 ALA A O 1
ATOM 1491 N N . LYS A 1 211 ? -6.893 -9.007 16.199 1.00 91.88 211 LYS A N 1
ATOM 1492 C CA . LYS A 1 211 ? -5.470 -9.227 16.506 1.00 91.88 211 LYS A CA 1
ATOM 1493 C C . LYS A 1 211 ? -4.589 -8.046 16.094 1.00 91.88 211 LYS A C 1
ATOM 1495 O O . LYS A 1 211 ? -4.938 -7.258 15.219 1.00 91.88 211 LYS A O 1
ATOM 1500 N N . LEU A 1 212 ? -3.429 -7.955 16.746 1.00 90.69 212 LEU A N 1
ATOM 1501 C CA . LEU A 1 212 ? -2.375 -6.968 16.476 1.00 90.69 212 LEU A CA 1
ATOM 1502 C C . LEU A 1 212 ? -1.115 -7.595 15.865 1.00 90.69 212 LEU A C 1
ATOM 1504 O O . LEU A 1 212 ? -0.083 -6.945 15.795 1.00 90.69 212 LEU A O 1
ATOM 1508 N N . GLU A 1 213 ? -1.186 -8.836 15.398 1.00 94.88 213 GLU A N 1
ATOM 1509 C CA . GLU A 1 213 ? -0.143 -9.444 14.569 1.00 94.88 213 GLU A CA 1
ATOM 1510 C C . GLU A 1 213 ? -0.392 -9.080 13.110 1.00 94.88 213 GLU A C 1
ATOM 1512 O O . GLU A 1 213 ? -1.539 -9.127 12.672 1.00 94.88 213 GLU A O 1
ATOM 1517 N N . TYR A 1 214 ? 0.651 -8.747 12.349 1.00 97.62 214 TYR A N 1
ATOM 1518 C CA . TYR A 1 214 ? 0.508 -8.256 10.978 1.00 97.62 214 TYR A CA 1
ATOM 1519 C C . TYR A 1 214 ? 1.224 -9.141 9.963 1.00 97.62 214 TYR A C 1
ATOM 1521 O O . TYR A 1 214 ? 2.196 -9.823 10.274 1.00 97.62 214 TYR A O 1
ATOM 1529 N N . LYS A 1 215 ? 0.745 -9.091 8.722 1.00 97.88 215 LYS A N 1
ATOM 1530 C CA . LYS A 1 215 ? 1.396 -9.669 7.546 1.00 97.88 215 LYS A CA 1
ATOM 1531 C C . LYS A 1 215 ? 1.136 -8.805 6.320 1.00 97.88 215 LYS A C 1
ATOM 1533 O O . LYS A 1 215 ? 0.168 -8.043 6.278 1.00 97.88 215 LYS A O 1
ATOM 1538 N N . CYS A 1 216 ? 1.955 -8.969 5.293 1.00 98.38 216 CYS A N 1
ATOM 1539 C CA . CYS A 1 216 ? 1.689 -8.349 4.007 1.00 98.38 216 CYS A CA 1
ATOM 1540 C C . CYS A 1 216 ? 0.619 -9.119 3.227 1.00 98.38 216 CYS A C 1
ATOM 1542 O O . CYS A 1 216 ? 0.709 -10.333 3.043 1.00 98.38 216 CYS A O 1
ATOM 1544 N N . ARG A 1 217 ? -0.398 -8.398 2.750 1.00 97.62 217 ARG A N 1
ATOM 1545 C CA . ARG A 1 217 ? -1.316 -8.857 1.703 1.00 97.62 217 ARG A CA 1
ATOM 1546 C C . ARG A 1 217 ? -0.888 -8.187 0.399 1.00 97.62 217 ARG A C 1
ATOM 1548 O O . ARG A 1 217 ? -0.996 -6.967 0.271 1.00 97.62 217 ARG A O 1
ATOM 1555 N N . CYS A 1 218 ? -0.345 -8.977 -0.523 1.00 97.75 218 CYS A N 1
ATOM 1556 C CA . CYS A 1 218 ? 0.266 -8.458 -1.742 1.00 97.75 218 CYS A CA 1
ATOM 1557 C C . CYS A 1 218 ? -0.759 -8.014 -2.780 1.00 97.75 218 CYS A C 1
ATOM 1559 O O . CYS A 1 218 ? -1.869 -8.544 -2.869 1.00 97.75 218 CYS A O 1
ATOM 1561 N N . ASN A 1 219 ? -0.360 -7.019 -3.566 1.00 96.00 219 ASN A N 1
ATOM 1562 C CA . ASN A 1 219 ? -1.078 -6.612 -4.759 1.00 96.00 219 ASN A CA 1
ATOM 1563 C C . ASN A 1 219 ? -1.056 -7.725 -5.811 1.00 96.00 219 ASN A C 1
ATOM 1565 O O . ASN A 1 219 ? -0.154 -8.563 -5.842 1.00 96.00 219 ASN A O 1
ATOM 1569 N N . THR A 1 220 ? -2.044 -7.716 -6.707 1.00 95.38 220 THR A N 1
ATOM 1570 C CA . THR A 1 220 ? -2.059 -8.619 -7.861 1.00 95.38 220 THR A CA 1
ATOM 1571 C C . THR A 1 220 ? -0.753 -8.486 -8.642 1.00 95.38 220 THR A C 1
ATOM 1573 O O . THR A 1 220 ? -0.356 -7.373 -8.970 1.00 95.38 220 THR A O 1
ATOM 1576 N N . GLY A 1 221 ? -0.103 -9.615 -8.935 1.00 96.25 221 GLY A N 1
ATOM 1577 C CA . GLY A 1 221 ? 1.180 -9.645 -9.643 1.00 96.25 221 GLY A CA 1
ATOM 1578 C C . GLY A 1 221 ? 2.412 -9.736 -8.742 1.00 96.25 221 GLY A C 1
ATOM 1579 O O . GLY A 1 221 ? 3.507 -9.913 -9.276 1.00 96.25 221 GLY A O 1
ATOM 1580 N N . TYR A 1 222 ? 2.238 -9.685 -7.417 1.00 97.00 222 TYR A N 1
ATOM 1581 C CA . TYR A 1 222 ? 3.312 -9.776 -6.428 1.00 97.00 222 TYR A CA 1
ATOM 1582 C C . TYR A 1 222 ? 3.075 -10.894 -5.413 1.00 97.00 222 TYR A C 1
ATOM 1584 O O . TYR A 1 222 ? 1.941 -11.203 -5.050 1.00 97.00 222 TYR A O 1
ATOM 1592 N N . THR A 1 223 ? 4.169 -11.459 -4.912 1.00 96.88 223 THR A N 1
ATOM 1593 C CA . THR A 1 223 ? 4.191 -12.514 -3.895 1.00 96.88 223 THR A CA 1
ATOM 1594 C C . THR A 1 223 ? 5.389 -12.345 -2.951 1.00 96.88 223 THR A C 1
ATOM 1596 O O . THR A 1 223 ? 6.149 -11.380 -3.049 1.00 96.88 223 THR A O 1
ATOM 1599 N N . GLY A 1 224 ? 5.555 -13.283 -2.019 1.00 95.81 224 GLY A N 1
ATOM 1600 C CA . GLY A 1 224 ? 6.570 -13.246 -0.967 1.00 95.81 224 GLY A CA 1
ATOM 1601 C C . GLY A 1 224 ? 6.070 -12.590 0.321 1.00 95.81 224 GLY A C 1
ATOM 1602 O O . GLY A 1 224 ? 5.060 -11.887 0.340 1.00 95.81 224 GLY A O 1
ATOM 1603 N N . SER A 1 225 ? 6.789 -12.818 1.423 1.00 95.75 225 SER A N 1
ATOM 1604 C CA . SER A 1 225 ? 6.398 -12.329 2.757 1.00 95.75 225 SER A CA 1
ATOM 1605 C C . SER A 1 225 ? 6.350 -10.803 2.857 1.00 95.75 225 SER A C 1
ATOM 1607 O O . SER A 1 225 ? 5.630 -10.274 3.701 1.00 95.75 225 SER A O 1
ATOM 1609 N N . PHE A 1 226 ? 7.083 -10.103 1.985 1.00 95.69 226 PHE A N 1
ATOM 1610 C CA . PHE A 1 226 ? 7.131 -8.644 1.917 1.00 95.69 226 PHE A CA 1
ATOM 1611 C C . PHE A 1 226 ? 6.712 -8.094 0.549 1.00 95.69 226 PHE A C 1
ATOM 1613 O O . PHE A 1 226 ? 6.992 -6.932 0.262 1.00 95.69 226 PHE A O 1
ATOM 1620 N N . CYS A 1 227 ? 6.046 -8.897 -0.288 1.00 96.12 227 CYS A N 1
ATOM 1621 C CA . CYS A 1 227 ? 5.589 -8.506 -1.629 1.00 96.12 227 CYS A CA 1
ATOM 1622 C C . CYS A 1 227 ? 6.703 -7.983 -2.554 1.00 96.12 227 CYS A C 1
ATOM 1624 O O . CYS A 1 227 ? 6.474 -7.127 -3.400 1.00 96.12 227 CYS A O 1
ATOM 1626 N N . ASP A 1 228 ? 7.920 -8.485 -2.372 1.00 92.50 228 ASP A N 1
ATOM 1627 C CA . ASP A 1 228 ? 9.135 -8.122 -3.103 1.00 92.50 228 ASP A CA 1
ATOM 1628 C C . ASP A 1 228 ? 9.412 -9.028 -4.312 1.00 92.50 228 ASP A C 1
ATOM 1630 O O . ASP A 1 228 ? 10.351 -8.789 -5.072 1.00 92.50 228 ASP A O 1
ATOM 1634 N N . VAL A 1 229 ? 8.593 -10.062 -4.521 1.00 93.69 229 VAL A N 1
ATOM 1635 C CA . VAL A 1 229 ? 8.744 -10.998 -5.637 1.00 93.69 229 VAL A CA 1
ATOM 1636 C C . VAL A 1 229 ? 7.678 -10.723 -6.689 1.00 93.69 229 VAL A C 1
ATOM 1638 O O . VAL A 1 229 ? 6.483 -10.847 -6.428 1.00 93.69 229 VAL A O 1
ATOM 1641 N N . VAL A 1 230 ? 8.111 -10.390 -7.904 1.00 95.12 230 VAL A N 1
ATOM 1642 C CA . VAL A 1 230 ? 7.218 -10.246 -9.060 1.00 95.12 230 VAL A CA 1
ATOM 1643 C C . VAL A 1 230 ? 6.802 -11.630 -9.560 1.00 95.12 230 VAL A C 1
ATOM 1645 O O . VAL A 1 230 ? 7.640 -12.423 -9.982 1.00 95.12 230 VAL A O 1
ATOM 1648 N N . GLU A 1 231 ? 5.502 -11.907 -9.538 1.00 96.75 231 GLU A N 1
ATOM 1649 C CA . GLU A 1 231 ? 4.914 -13.185 -9.959 1.00 96.75 231 GLU A CA 1
ATOM 1650 C C . GLU A 1 231 ? 4.374 -13.127 -11.397 1.00 96.75 231 GLU A C 1
ATOM 1652 O O . GLU A 1 231 ? 4.498 -14.082 -12.162 1.00 96.75 231 GLU A O 1
ATOM 1657 N N . SER A 1 232 ? 3.753 -12.012 -11.795 1.00 97.38 232 SER A N 1
ATOM 1658 C CA . SER A 1 232 ? 3.173 -11.855 -13.137 1.00 97.38 232 SER A CA 1
ATOM 1659 C C . SER A 1 232 ? 3.039 -10.388 -13.533 1.00 97.38 232 SER A C 1
ATOM 1661 O O . SER A 1 232 ? 3.202 -9.507 -12.700 1.00 97.38 232 SER A O 1
ATOM 1663 N N . ASN A 1 233 ? 2.689 -10.101 -14.793 1.00 97.00 233 ASN A N 1
ATOM 1664 C CA . ASN A 1 233 ? 2.426 -8.730 -15.261 1.00 97.00 233 ASN A CA 1
ATOM 1665 C C . ASN A 1 233 ? 0.991 -8.235 -14.971 1.00 97.00 233 ASN A C 1
ATOM 1667 O O . ASN A 1 233 ? 0.551 -7.248 -15.558 1.00 97.00 233 ASN A O 1
ATOM 1671 N N . LYS A 1 234 ? 0.215 -8.961 -14.155 1.00 97.06 234 LYS A N 1
ATOM 1672 C CA . LYS A 1 234 ? -1.189 -8.627 -13.880 1.00 97.06 234 LYS A CA 1
ATOM 1673 C C . LYS A 1 234 ? -1.299 -7.478 -12.886 1.00 97.06 234 LYS A C 1
ATOM 1675 O O . LYS A 1 234 ? -0.544 -7.427 -11.929 1.00 97.06 234 LYS A O 1
ATOM 1680 N N . CYS A 1 235 ? -2.294 -6.622 -13.056 1.00 94.31 235 CYS A N 1
ATOM 1681 C CA . CYS A 1 235 ? -2.592 -5.541 -12.122 1.00 94.31 235 CYS A CA 1
ATOM 1682 C C . CYS A 1 235 ? -4.104 -5.292 -12.062 1.00 94.31 235 CYS A C 1
ATOM 1684 O O . CYS A 1 235 ? -4.833 -5.532 -13.027 1.00 94.31 235 CYS A O 1
ATOM 1686 N N . ALA A 1 236 ? -4.584 -4.816 -10.916 1.00 90.19 236 ALA A N 1
ATOM 1687 C CA . ALA A 1 236 ? -5.996 -4.531 -10.669 1.00 90.19 236 ALA A CA 1
ATOM 1688 C C . ALA A 1 236 ? -6.274 -3.039 -10.445 1.00 90.19 236 ALA A C 1
ATOM 1690 O O . ALA A 1 236 ? -7.406 -2.600 -10.654 1.00 90.19 236 ALA A O 1
ATOM 1691 N N . LEU A 1 237 ? -5.256 -2.267 -10.048 1.00 88.25 237 LEU A N 1
ATOM 1692 C CA . LEU A 1 237 ? -5.355 -0.843 -9.730 1.00 88.25 237 LEU A CA 1
ATOM 1693 C C . LEU A 1 237 ? -4.267 -0.029 -10.460 1.00 88.25 237 LEU A C 1
ATOM 1695 O O . LEU A 1 237 ? -3.156 -0.528 -10.629 1.00 88.25 237 LEU A O 1
ATOM 1699 N N . PRO A 1 238 ? -4.532 1.244 -10.826 1.00 83.81 238 PRO A N 1
ATOM 1700 C CA . PRO A 1 238 ? -3.595 2.117 -11.548 1.00 83.81 238 PRO A CA 1
ATOM 1701 C C . PRO A 1 238 ? -2.166 2.165 -10.993 1.00 83.81 238 PRO A C 1
ATOM 1703 O O . PRO A 1 238 ? -1.218 2.225 -11.769 1.00 83.81 238 PRO A O 1
ATOM 1706 N N . GLY A 1 239 ? -2.027 2.131 -9.663 1.00 85.56 239 GLY A N 1
ATOM 1707 C CA . GLY A 1 239 ? -0.763 2.300 -8.947 1.00 85.56 239 GLY A CA 1
ATOM 1708 C C . GLY A 1 239 ? -0.062 1.017 -8.518 1.00 85.56 239 GLY A C 1
ATOM 1709 O O . GLY A 1 239 ? 0.754 1.103 -7.615 1.00 85.56 239 GLY A O 1
ATOM 1710 N N . GLN A 1 240 ? -0.434 -0.149 -9.057 1.00 91.19 240 GLN A N 1
ATOM 1711 C CA . GLN A 1 240 ? 0.091 -1.446 -8.602 1.00 91.19 240 GLN A CA 1
ATOM 1712 C C . GLN A 1 240 ? 1.356 -1.921 -9.315 1.00 91.19 240 GLN A C 1
ATOM 1714 O O . GLN A 1 240 ? 1.911 -2.918 -8.887 1.00 91.19 240 GLN A O 1
ATOM 1719 N N . CYS A 1 241 ? 1.796 -1.252 -10.378 1.00 92.31 241 CYS A N 1
ATOM 1720 C CA . CYS A 1 241 ? 3.015 -1.633 -11.091 1.00 92.31 241 CYS A CA 1
ATOM 1721 C C . CYS A 1 241 ? 4.271 -1.159 -10.336 1.00 92.31 241 CYS A C 1
ATOM 1723 O O . CYS A 1 241 ? 4.207 -0.207 -9.561 1.00 92.31 241 CYS A O 1
ATOM 1725 N N . GLU A 1 242 ? 5.438 -1.762 -10.583 1.00 90.38 242 GLU A N 1
ATOM 1726 C CA . GLU A 1 242 ? 6.720 -1.266 -10.048 1.00 90.38 242 GLU A CA 1
ATOM 1727 C C . GLU A 1 242 ? 7.054 0.086 -10.683 1.00 90.38 242 GLU A C 1
ATOM 1729 O O . GLU A 1 242 ? 7.486 1.035 -10.032 1.00 90.38 242 GLU A O 1
ATOM 1734 N N . THR A 1 243 ? 6.843 0.177 -11.995 1.00 88.81 243 THR A N 1
ATOM 1735 C CA . THR A 1 243 ? 6.954 1.399 -12.791 1.00 88.81 243 THR A CA 1
ATOM 1736 C C . THR A 1 243 ? 5.864 1.404 -13.865 1.00 88.81 243 THR A C 1
ATOM 1738 O O . THR A 1 243 ? 5.283 0.369 -14.186 1.00 88.81 243 THR A O 1
ATOM 1741 N N . GLY A 1 244 ? 5.536 2.578 -14.400 1.00 88.94 244 GLY A N 1
ATOM 1742 C CA . GLY A 1 244 ? 4.457 2.733 -15.370 1.00 88.94 244 GLY A CA 1
ATOM 1743 C C . GLY A 1 244 ? 3.069 2.638 -14.750 1.00 88.94 244 GLY A C 1
ATOM 1744 O O . GLY A 1 244 ? 2.869 2.931 -13.568 1.00 88.94 244 GLY A O 1
ATOM 1745 N N . MET A 1 245 ? 2.080 2.296 -15.570 1.00 89.62 245 MET A N 1
ATOM 1746 C CA . MET A 1 245 ? 0.676 2.343 -15.167 1.00 89.62 245 MET A CA 1
ATOM 1747 C C . MET A 1 245 ? -0.053 1.058 -15.524 1.00 89.62 245 MET A C 1
ATOM 1749 O O . MET A 1 245 ? 0.185 0.439 -16.560 1.00 89.62 245 MET A O 1
ATOM 1753 N N . CYS A 1 246 ? -0.991 0.675 -14.662 1.00 92.00 246 CYS A N 1
ATOM 1754 C CA . CYS A 1 246 ? -1.876 -0.437 -14.957 1.00 92.00 246 CYS A CA 1
ATOM 1755 C C . CYS A 1 246 ? -2.897 -0.040 -16.027 1.00 92.00 246 CYS A C 1
ATOM 1757 O O . CYS A 1 246 ? -3.712 0.862 -15.813 1.00 92.00 246 CYS A O 1
ATOM 1759 N N . ASN A 1 247 ? -2.927 -0.769 -17.141 1.00 92.12 247 ASN A N 1
ATOM 1760 C CA . ASN A 1 247 ? -4.041 -0.704 -18.072 1.00 92.12 247 ASN A CA 1
ATOM 1761 C C . ASN A 1 247 ? -5.216 -1.496 -17.486 1.00 92.12 247 ASN A C 1
ATOM 1763 O O . ASN A 1 247 ? -5.228 -2.726 -17.516 1.00 92.12 247 ASN A O 1
ATOM 1767 N N . LEU A 1 248 ? -6.221 -0.798 -16.953 1.00 87.31 248 LEU A N 1
ATOM 1768 C CA . LEU A 1 248 ? -7.350 -1.432 -16.263 1.00 87.31 248 LEU A CA 1
ATOM 1769 C C . LEU A 1 248 ? -8.281 -2.241 -17.171 1.00 87.31 248 LEU A C 1
ATOM 1771 O O . LEU A 1 248 ? -9.007 -3.088 -16.648 1.00 87.31 248 LEU A O 1
ATOM 1775 N N . ALA A 1 249 ? -8.254 -2.010 -18.486 1.00 89.06 249 ALA A N 1
ATOM 1776 C CA . ALA A 1 249 ? -9.007 -2.808 -19.450 1.00 89.06 249 ALA A CA 1
ATOM 1777 C C . ALA A 1 249 ? -8.303 -4.144 -19.727 1.00 89.06 249 ALA A C 1
ATOM 1779 O O . ALA A 1 249 ? -8.940 -5.193 -19.726 1.00 89.06 249 ALA A O 1
ATOM 1780 N N . LYS A 1 250 ? -6.975 -4.119 -19.901 1.00 94.25 250 LYS A N 1
ATOM 1781 C CA . LYS A 1 250 ? -6.158 -5.328 -20.123 1.00 94.25 250 LYS A CA 1
ATOM 1782 C C . LYS A 1 250 ? -5.765 -6.047 -18.828 1.00 94.25 250 LYS A C 1
ATOM 1784 O O . LYS A 1 250 ? -5.306 -7.184 -18.887 1.00 94.25 250 LYS A O 1
ATOM 1789 N N . LYS A 1 251 ? -5.908 -5.382 -17.675 1.00 93.75 251 LYS A N 1
ATOM 1790 C CA . LYS A 1 251 ? -5.418 -5.819 -16.354 1.00 93.75 251 LYS A CA 1
ATOM 1791 C C . LYS A 1 251 ? -3.922 -6.152 -16.363 1.00 93.75 251 LYS A C 1
ATOM 1793 O O . LYS A 1 251 ? -3.492 -7.123 -15.740 1.00 93.75 251 LYS A O 1
ATOM 1798 N N . GLN A 1 252 ? -3.136 -5.365 -17.097 1.00 96.38 252 GLN A N 1
ATOM 1799 C CA . GLN A 1 252 ? -1.696 -5.563 -17.270 1.00 96.38 252 GLN A CA 1
ATOM 1800 C C . GLN A 1 252 ? -0.933 -4.243 -17.175 1.00 96.38 252 GLN A C 1
ATOM 1802 O O . GLN A 1 252 ? -1.451 -3.202 -17.584 1.00 96.38 252 GLN A O 1
ATOM 1807 N N . CYS A 1 253 ? 0.288 -4.289 -16.642 1.00 96.12 253 CYS A N 1
ATOM 1808 C CA . CYS A 1 253 ? 1.154 -3.115 -16.580 1.00 96.12 253 CYS A CA 1
ATOM 1809 C C . CYS A 1 253 ? 1.680 -2.747 -17.967 1.00 96.12 253 CYS A C 1
ATOM 1811 O O . CYS A 1 253 ? 2.166 -3.609 -18.706 1.00 96.12 253 CYS A O 1
ATOM 1813 N N . GLU A 1 254 ? 1.581 -1.461 -18.293 1.00 95.25 254 GLU A N 1
ATOM 1814 C CA . GLU A 1 254 ? 2.169 -0.844 -19.477 1.00 95.25 254 GLU A CA 1
ATOM 1815 C C . GLU A 1 254 ? 3.376 -0.007 -19.039 1.00 95.25 254 GLU A C 1
ATOM 1817 O O . GLU A 1 254 ? 3.267 0.881 -18.185 1.00 95.25 254 GLU A O 1
ATOM 1822 N N . CYS A 1 255 ? 4.540 -0.342 -19.595 1.00 94.81 255 CYS A N 1
ATOM 1823 C CA . CYS A 1 255 ? 5.818 0.175 -19.129 1.00 94.81 255 CYS A CA 1
ATOM 1824 C C . CYS A 1 255 ? 6.141 1.545 -19.708 1.00 94.81 255 CYS A C 1
ATOM 1826 O O . CYS A 1 255 ? 5.872 1.834 -20.874 1.00 94.81 255 CYS A O 1
ATOM 1828 N N . GLU A 1 256 ? 6.739 2.384 -18.866 1.00 91.50 256 GLU A N 1
ATOM 1829 C CA . GLU A 1 256 ? 7.351 3.629 -19.310 1.00 91.50 256 GLU A CA 1
ATOM 1830 C C . GLU A 1 256 ? 8.633 3.327 -20.089 1.00 91.50 256 GLU A C 1
ATOM 1832 O O . GLU A 1 256 ? 9.300 2.313 -19.866 1.00 91.50 256 GLU A O 1
ATOM 1837 N N . GLU A 1 257 ? 9.004 4.248 -20.972 1.00 94.06 257 GLU A N 1
ATOM 1838 C CA . GLU A 1 257 ? 10.268 4.189 -21.699 1.00 94.06 257 GLU A CA 1
ATOM 1839 C C . GLU A 1 257 ? 11.456 4.021 -20.735 1.00 94.06 257 GLU A C 1
ATOM 1841 O O . GLU A 1 257 ? 11.534 4.695 -19.705 1.00 94.06 257 GLU A O 1
ATOM 1846 N N . GLY A 1 258 ? 12.373 3.107 -21.064 1.00 94.81 258 GLY A N 1
ATOM 1847 C CA . GLY A 1 258 ? 13.489 2.724 -20.193 1.00 94.81 258 GLY A CA 1
ATOM 1848 C C . GLY A 1 258 ? 13.200 1.543 -19.262 1.00 94.81 258 GLY A C 1
ATOM 1849 O O . GLY A 1 258 ? 14.126 1.057 -18.609 1.00 94.81 258 GLY A O 1
ATOM 1850 N N . THR A 1 259 ? 11.956 1.052 -19.211 1.00 95.56 259 THR A N 1
ATOM 1851 C CA . THR A 1 259 ? 11.556 -0.107 -18.396 1.00 95.56 259 THR A CA 1
ATOM 1852 C C . THR A 1 259 ? 10.851 -1.182 -19.217 1.00 95.56 259 THR A C 1
ATOM 1854 O O . THR A 1 259 ? 10.241 -0.908 -20.247 1.00 95.56 259 THR A O 1
ATOM 1857 N N . THR A 1 260 ? 10.938 -2.429 -18.760 1.00 95.88 260 THR A N 1
ATOM 1858 C CA . THR A 1 260 ? 10.378 -3.601 -19.435 1.00 95.88 260 THR A CA 1
ATOM 1859 C C . THR A 1 260 ? 10.057 -4.719 -18.437 1.00 95.88 260 THR A C 1
ATOM 1861 O O . THR A 1 260 ? 10.215 -4.574 -17.222 1.00 95.88 260 THR A O 1
ATOM 1864 N N . GLY A 1 261 ? 9.597 -5.856 -18.957 1.00 95.19 261 GLY A N 1
ATOM 1865 C CA . GLY A 1 261 ? 9.290 -7.054 -18.186 1.00 95.19 261 GLY A CA 1
ATOM 1866 C C . GLY A 1 261 ? 8.030 -6.943 -17.315 1.00 95.19 261 GLY A C 1
ATOM 1867 O O . GLY A 1 261 ? 7.336 -5.925 -17.315 1.00 95.19 261 GLY A O 1
ATOM 1868 N N . PRO A 1 262 ? 7.698 -8.012 -16.570 1.00 96.00 262 PRO A N 1
ATOM 1869 C CA . PRO A 1 262 ? 6.542 -8.025 -15.681 1.00 96.00 262 PRO A CA 1
ATOM 1870 C C . PRO A 1 262 ? 6.609 -6.929 -14.612 1.00 96.00 262 PRO A C 1
ATOM 1872 O O . PRO A 1 262 ? 7.670 -6.677 -14.033 1.00 96.00 262 PRO A O 1
ATOM 1875 N N . GLN A 1 263 ? 5.471 -6.278 -14.369 1.00 95.44 263 GLN A N 1
ATOM 1876 C CA . GLN A 1 263 ? 5.318 -5.111 -13.492 1.00 95.44 263 GLN A CA 1
ATOM 1877 C C . GLN A 1 263 ? 6.215 -3.923 -13.862 1.00 95.44 263 GLN A C 1
ATOM 1879 O O . GLN A 1 263 ? 6.342 -2.988 -13.076 1.00 95.44 263 GLN A O 1
ATOM 1884 N N . CYS A 1 264 ? 6.846 -3.952 -15.042 1.00 94.75 264 CYS A N 1
ATOM 1885 C CA . CYS A 1 264 ? 7.850 -2.977 -15.464 1.00 94.75 264 CYS A CA 1
ATOM 188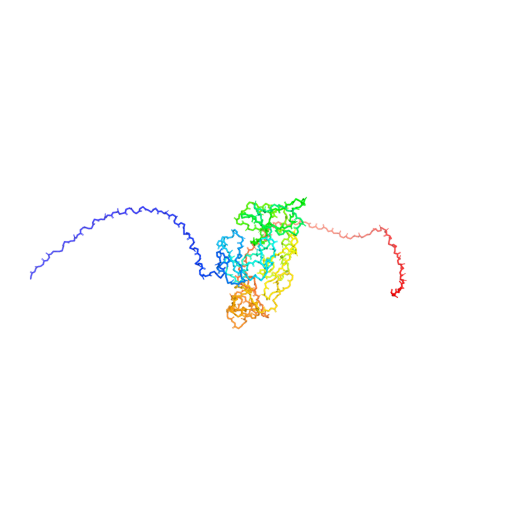6 C C . CYS A 1 264 ? 9.007 -2.853 -14.464 1.00 94.75 264 CYS A C 1
ATOM 1888 O O . CYS A 1 264 ? 9.544 -1.773 -14.223 1.00 94.75 264 CYS A O 1
ATOM 1890 N N . SER A 1 265 ? 9.351 -3.983 -13.843 1.00 93.12 265 SER A N 1
ATOM 1891 C CA . SER A 1 265 ? 10.376 -4.087 -12.804 1.00 93.12 265 SER A CA 1
ATOM 1892 C C . SER A 1 265 ? 11.800 -4.149 -13.359 1.00 93.12 265 SER A C 1
ATOM 1894 O O . SER A 1 265 ? 12.762 -3.982 -12.611 1.00 93.12 265 SER A O 1
ATOM 1896 N N . GLN A 1 266 ? 11.948 -4.382 -14.664 1.00 95.06 266 GLN A N 1
ATOM 1897 C CA . GLN A 1 266 ? 13.235 -4.553 -15.327 1.00 95.06 266 GLN A CA 1
ATOM 1898 C C . GLN A 1 266 ? 13.620 -3.281 -16.074 1.00 95.06 266 GLN A C 1
ATOM 1900 O O . GLN A 1 266 ? 12.765 -2.607 -16.645 1.00 95.06 266 GLN A O 1
ATOM 1905 N N . CYS A 1 267 ? 14.911 -2.965 -16.109 1.00 95.75 267 CYS A N 1
ATOM 1906 C CA . CYS A 1 267 ? 15.405 -1.923 -17.002 1.00 95.75 267 CYS A CA 1
ATOM 1907 C C . CYS A 1 267 ? 15.511 -2.444 -18.439 1.00 95.75 267 CYS A C 1
ATOM 1909 O O . CYS A 1 267 ? 15.840 -3.610 -18.674 1.00 95.75 267 CYS A O 1
ATOM 1911 N N . ASP A 1 268 ? 15.232 -1.569 -19.400 1.00 96.25 268 ASP A N 1
ATOM 1912 C CA . ASP A 1 268 ? 15.396 -1.852 -20.823 1.00 96.25 268 ASP A CA 1
ATOM 1913 C C . ASP A 1 268 ? 16.737 -1.303 -21.317 1.00 96.25 268 ASP A C 1
ATOM 1915 O O . ASP A 1 268 ? 16.856 -0.114 -21.598 1.00 96.25 268 ASP A O 1
ATOM 1919 N N . ALA A 1 269 ? 17.742 -2.172 -21.446 1.00 95.25 269 ALA A N 1
ATOM 1920 C CA . ALA A 1 269 ? 19.086 -1.793 -21.889 1.00 95.25 269 ALA A CA 1
ATOM 1921 C C . ALA A 1 269 ? 19.145 -1.218 -23.318 1.00 95.25 269 ALA A C 1
ATOM 1923 O O . ALA A 1 269 ? 20.160 -0.632 -23.686 1.00 95.25 269 ALA A O 1
ATOM 1924 N N . THR A 1 270 ? 18.091 -1.385 -24.125 1.00 95.19 270 THR A N 1
ATOM 1925 C CA . THR A 1 270 ? 18.030 -0.835 -25.490 1.00 95.19 270 THR A CA 1
ATOM 1926 C C . THR A 1 270 ? 17.564 0.620 -25.533 1.00 95.19 270 THR A C 1
ATOM 1928 O O . THR A 1 270 ? 17.697 1.282 -26.560 1.00 95.19 270 THR A O 1
ATOM 1931 N N . SER A 1 271 ? 17.045 1.137 -24.417 1.00 95.50 271 SER A N 1
ATOM 1932 C CA . SER A 1 271 ? 16.548 2.502 -24.299 1.00 95.50 271 SER A CA 1
ATOM 1933 C C . SER A 1 271 ? 17.593 3.430 -23.681 1.00 95.50 271 SER A C 1
ATOM 1935 O O . SER A 1 271 ? 18.187 3.127 -22.649 1.00 95.50 271 SER A O 1
ATOM 1937 N N . GLU A 1 272 ? 17.735 4.638 -24.228 1.00 93.56 272 GLU A N 1
ATOM 1938 C CA . GLU A 1 272 ? 18.564 5.701 -23.633 1.00 93.56 272 GLU A CA 1
ATOM 1939 C C . GLU A 1 272 ? 18.045 6.172 -22.257 1.00 93.56 272 GLU A C 1
ATOM 1941 O O . GLU A 1 272 ? 18.778 6.781 -21.471 1.00 93.56 272 GLU A O 1
ATOM 1946 N N . LYS A 1 273 ? 16.779 5.866 -21.937 1.00 94.50 273 LYS A N 1
ATOM 1947 C CA . LYS A 1 273 ? 16.141 6.174 -20.648 1.00 94.50 273 LYS A CA 1
ATOM 1948 C C . LYS A 1 273 ? 16.250 5.045 -19.626 1.00 94.50 273 LYS A C 1
ATOM 1950 O O . LYS A 1 273 ? 15.675 5.161 -18.539 1.00 94.50 273 LYS A O 1
ATOM 1955 N N . ALA A 1 274 ? 16.979 3.969 -19.934 1.00 95.00 274 ALA A N 1
ATOM 1956 C CA . ALA A 1 274 ? 17.256 2.900 -18.979 1.00 95.00 274 ALA A CA 1
ATOM 1957 C C . ALA A 1 274 ? 17.765 3.477 -17.652 1.00 95.00 274 ALA A C 1
ATOM 1959 O O . ALA A 1 274 ? 18.598 4.386 -17.638 1.00 95.00 274 ALA A O 1
ATOM 1960 N N . CYS A 1 275 ? 17.255 2.970 -16.526 1.00 94.44 275 CYS A N 1
ATOM 1961 C CA . CYS A 1 275 ? 17.659 3.434 -15.193 1.00 94.44 275 CYS A CA 1
ATOM 1962 C C . CYS A 1 275 ? 17.516 4.950 -15.002 1.00 94.44 275 CYS A C 1
ATOM 1964 O O . CYS A 1 275 ? 18.317 5.587 -14.316 1.00 94.44 275 CYS A O 1
ATOM 1966 N N . SER A 1 276 ? 16.509 5.541 -15.652 1.00 93.31 276 SER A N 1
ATOM 1967 C CA . SER A 1 276 ? 16.258 6.986 -15.656 1.00 93.31 276 SER A CA 1
ATOM 1968 C C . SER A 1 276 ? 17.462 7.817 -16.114 1.00 93.31 276 SER A C 1
ATOM 1970 O O . SER A 1 276 ? 17.617 8.957 -15.679 1.00 93.31 276 SER A O 1
ATOM 1972 N N . SER A 1 277 ? 18.339 7.226 -16.934 1.00 95.25 277 SER A N 1
ATOM 1973 C CA . SER A 1 277 ? 19.621 7.797 -17.371 1.00 95.25 277 SER A CA 1
ATOM 1974 C C . SER A 1 277 ? 20.588 8.143 -16.222 1.00 95.25 277 SER A C 1
ATOM 1976 O O . SER A 1 277 ? 21.550 8.879 -16.420 1.00 95.25 277 SER A O 1
ATOM 1978 N N . ASN A 1 278 ? 20.358 7.595 -15.021 1.00 94.62 278 ASN A N 1
ATOM 1979 C CA . ASN A 1 278 ? 21.163 7.810 -13.811 1.00 94.62 278 ASN A CA 1
ATOM 1980 C C . ASN A 1 278 ? 21.869 6.524 -13.349 1.00 94.62 278 ASN A C 1
ATOM 1982 O O . ASN A 1 278 ? 22.149 6.339 -12.163 1.00 94.62 278 ASN A O 1
ATOM 1986 N N . GLY A 1 279 ? 22.112 5.596 -14.269 1.00 94.44 279 GLY A N 1
ATOM 1987 C CA . GLY A 1 279 ? 22.699 4.298 -13.973 1.00 94.44 279 GLY A CA 1
ATOM 1988 C C . GLY A 1 279 ? 22.923 3.470 -15.228 1.00 94.44 279 GLY A C 1
ATOM 1989 O O . GLY A 1 279 ? 22.633 3.912 -16.340 1.00 94.44 279 GLY A O 1
ATOM 1990 N N . LYS A 1 280 ? 23.439 2.258 -15.037 1.00 95.44 280 LYS A N 1
ATOM 1991 C CA . LYS A 1 280 ? 23.623 1.267 -16.099 1.00 95.44 280 LYS A CA 1
ATOM 1992 C C . LYS A 1 280 ? 22.638 0.124 -15.912 1.00 95.44 280 LYS A C 1
ATOM 1994 O O . LYS A 1 280 ? 22.424 -0.332 -14.794 1.00 95.44 280 LYS A O 1
ATOM 1999 N N . CYS A 1 281 ? 22.052 -0.339 -17.011 1.00 96.56 281 CYS A N 1
ATOM 2000 C CA . CYS A 1 281 ? 21.223 -1.534 -17.003 1.00 96.56 281 CYS A CA 1
ATOM 2001 C C . CYS A 1 281 ? 22.111 -2.766 -17.203 1.00 96.56 281 CYS A C 1
ATOM 2003 O O . CYS A 1 281 ? 22.644 -2.968 -18.294 1.00 96.56 281 CYS A O 1
ATOM 2005 N N . VAL A 1 282 ? 22.278 -3.570 -16.156 1.00 94.88 282 VAL A N 1
ATOM 2006 C CA . VAL A 1 282 ? 23.077 -4.802 -16.153 1.00 94.88 282 VAL A CA 1
ATOM 2007 C C . VAL A 1 282 ? 22.166 -5.944 -15.729 1.00 94.88 282 VAL A C 1
ATOM 2009 O O . VAL A 1 282 ? 21.467 -5.845 -14.724 1.00 94.88 282 VAL A O 1
ATOM 2012 N N . ASP A 1 283 ? 22.095 -7.005 -16.534 1.00 94.06 283 ASP A N 1
ATOM 2013 C CA . ASP A 1 283 ? 21.222 -8.162 -16.284 1.00 94.06 283 ASP A CA 1
ATOM 2014 C C . ASP A 1 283 ? 19.777 -7.778 -15.919 1.00 94.06 283 ASP A C 1
ATOM 2016 O O . ASP A 1 283 ? 19.159 -8.337 -15.009 1.00 94.06 283 ASP A O 1
ATOM 2020 N N . LYS A 1 284 ? 19.226 -6.797 -16.650 1.00 94.44 284 LYS A N 1
ATOM 2021 C CA . LYS A 1 284 ? 17.863 -6.262 -16.474 1.00 94.44 284 LYS A CA 1
ATOM 2022 C C . LYS A 1 284 ? 17.615 -5.553 -15.134 1.00 94.44 284 LYS A C 1
ATOM 2024 O O . LYS A 1 284 ? 16.463 -5.255 -14.810 1.00 94.44 284 LYS A O 1
ATOM 2029 N N . LYS A 1 285 ? 18.669 -5.246 -14.376 1.00 93.12 285 LYS A N 1
ATOM 2030 C CA . LYS A 1 285 ? 18.638 -4.467 -13.133 1.00 93.12 285 LYS A CA 1
ATOM 2031 C C . LYS A 1 285 ? 19.471 -3.198 -13.268 1.00 93.12 285 LYS A C 1
ATOM 2033 O O . LYS A 1 285 ? 20.428 -3.143 -14.034 1.00 93.12 285 LYS A O 1
ATOM 2038 N N . CYS A 1 286 ? 19.099 -2.173 -12.514 1.00 93.25 286 CYS A N 1
ATOM 2039 C CA . CYS A 1 286 ? 19.826 -0.916 -12.523 1.00 93.25 286 CYS A CA 1
ATOM 2040 C C . CYS A 1 286 ? 20.958 -0.886 -11.503 1.00 93.25 286 CYS A C 1
ATOM 2042 O O . CYS A 1 286 ? 20.731 -1.040 -10.305 1.00 93.25 286 CYS A O 1
ATOM 2044 N N . GLU A 1 287 ? 22.156 -0.583 -11.985 1.00 94.44 287 GLU A N 1
ATOM 2045 C CA . GLU A 1 287 ? 23.290 -0.144 -11.182 1.00 94.44 287 GLU A CA 1
ATOM 2046 C C . GLU A 1 287 ? 23.313 1.386 -11.182 1.00 94.44 287 GLU A C 1
ATOM 2048 O O . GLU A 1 287 ? 23.687 2.023 -12.173 1.00 94.44 287 GLU A O 1
ATOM 2053 N N . CYS A 1 288 ? 22.840 1.992 -10.093 1.00 93.94 288 CYS A N 1
ATOM 2054 C CA . CYS A 1 288 ? 22.732 3.445 -10.001 1.00 93.94 288 CYS A CA 1
ATOM 2055 C C . CYS A 1 288 ? 24.100 4.114 -9.884 1.00 93.94 288 CYS A C 1
ATOM 2057 O O . CYS A 1 288 ? 24.977 3.650 -9.161 1.00 93.94 288 CYS A O 1
ATOM 2059 N N . SER A 1 289 ? 24.259 5.237 -10.584 1.00 94.62 289 SER A N 1
ATOM 2060 C CA . SER A 1 289 ? 25.416 6.117 -10.423 1.00 94.62 289 SER A CA 1
ATOM 2061 C C . SER A 1 289 ? 25.405 6.801 -9.055 1.00 94.62 289 SER A C 1
ATOM 2063 O O . SER A 1 289 ? 24.353 6.945 -8.425 1.00 94.62 289 SER A O 1
ATOM 2065 N N . ASP A 1 290 ? 26.574 7.275 -8.620 1.00 92.31 290 ASP A N 1
ATOM 2066 C CA . ASP A 1 290 ? 26.743 7.945 -7.331 1.00 92.31 290 ASP A CA 1
ATOM 2067 C C . ASP A 1 290 ? 25.711 9.057 -7.113 1.00 92.31 290 ASP A C 1
ATOM 2069 O O . ASP A 1 290 ? 25.508 9.946 -7.945 1.00 92.31 290 ASP A O 1
ATOM 2073 N N . GLY A 1 291 ? 25.055 9.020 -5.953 1.00 89.19 291 GLY A N 1
ATOM 2074 C CA . GLY A 1 291 ? 24.003 9.973 -5.609 1.00 89.19 291 GLY A CA 1
ATOM 2075 C C . GLY A 1 291 ? 22.604 9.590 -6.100 1.00 89.19 291 GLY A C 1
ATOM 2076 O O . GLY A 1 291 ? 21.679 10.376 -5.888 1.00 89.19 291 GLY A O 1
ATOM 2077 N N . TRP A 1 292 ? 22.413 8.404 -6.684 1.00 90.25 292 TRP A N 1
ATOM 2078 C CA . TRP A 1 292 ? 21.106 7.860 -7.064 1.00 90.25 292 TRP A CA 1
ATOM 2079 C C . TRP A 1 292 ? 20.849 6.484 -6.450 1.00 90.25 292 TRP A C 1
ATOM 2081 O O . TRP A 1 292 ? 21.770 5.727 -6.167 1.00 90.25 292 TRP A O 1
ATOM 2091 N N . GLN A 1 293 ? 19.576 6.167 -6.225 1.00 85.69 293 GLN A N 1
ATOM 2092 C CA . GLN A 1 293 ? 19.132 4.923 -5.602 1.00 85.69 293 GLN A CA 1
ATOM 2093 C C . GLN A 1 293 ? 17.712 4.524 -6.048 1.00 85.69 293 GLN A C 1
ATOM 2095 O O . GLN A 1 293 ? 17.000 5.283 -6.719 1.00 85.69 293 GLN A O 1
ATOM 2100 N N . GLY A 1 294 ? 17.285 3.338 -5.607 1.00 82.25 294 GLY A N 1
ATOM 2101 C CA . GLY A 1 294 ? 15.993 2.728 -5.933 1.00 82.25 294 GLY A CA 1
ATOM 2102 C C . GLY A 1 294 ? 16.052 1.857 -7.190 1.00 82.25 294 GLY A C 1
ATOM 2103 O O . GLY A 1 294 ? 17.007 1.937 -7.957 1.00 82.25 294 GLY A O 1
ATOM 2104 N N . ALA A 1 295 ? 15.011 1.051 -7.424 1.00 84.31 295 ALA A N 1
ATOM 2105 C CA . ALA A 1 295 ? 14.993 0.019 -8.471 1.00 84.31 295 ALA A CA 1
ATOM 2106 C C . ALA A 1 295 ? 15.275 0.542 -9.896 1.00 84.31 295 ALA A C 1
ATOM 2108 O O . ALA A 1 295 ? 15.817 -0.185 -10.720 1.00 84.31 295 ALA A O 1
ATOM 2109 N N . GLN A 1 296 ? 14.932 1.806 -10.174 1.00 89.25 296 GLN A N 1
ATOM 2110 C CA . GLN A 1 296 ? 15.108 2.459 -11.481 1.00 89.25 296 GLN A CA 1
ATOM 2111 C C . GLN A 1 296 ? 15.956 3.744 -11.407 1.00 89.25 296 GLN A C 1
ATOM 2113 O O . GLN A 1 296 ? 15.864 4.594 -12.293 1.00 89.25 296 GLN A O 1
ATOM 2118 N N . CYS A 1 297 ? 16.722 3.937 -10.324 1.00 90.38 297 CYS A N 1
ATOM 2119 C CA . CYS A 1 297 ? 17.558 5.127 -10.082 1.00 90.38 297 CYS A CA 1
ATOM 2120 C C . CYS A 1 297 ? 16.802 6.465 -10.192 1.00 90.38 297 CYS A C 1
ATOM 2122 O O . CYS A 1 297 ? 17.339 7.476 -10.640 1.00 90.38 297 CYS A O 1
ATOM 2124 N N . LYS A 1 298 ? 15.524 6.472 -9.784 1.00 87.19 298 LYS A N 1
ATOM 2125 C CA . LYS A 1 298 ? 14.651 7.661 -9.792 1.00 87.19 298 LYS A CA 1
ATOM 2126 C C . LYS A 1 298 ? 14.815 8.532 -8.541 1.00 87.19 298 LYS A C 1
ATOM 2128 O O . LYS A 1 298 ? 14.345 9.669 -8.521 1.00 87.19 298 LYS A O 1
ATOM 2133 N N . VAL A 1 299 ? 15.452 8.018 -7.487 1.00 83.62 299 VAL A N 1
ATOM 2134 C CA . VAL A 1 299 ? 15.567 8.699 -6.191 1.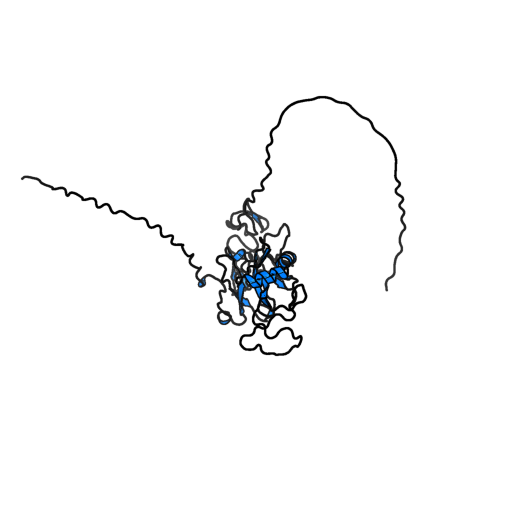00 83.62 299 VAL A CA 1
ATOM 2135 C C . VAL A 1 299 ? 16.991 9.205 -6.011 1.00 83.62 299 VAL A C 1
ATOM 2137 O O . VAL A 1 299 ? 17.930 8.421 -6.079 1.00 83.62 299 VAL A O 1
ATOM 2140 N N . LYS A 1 300 ? 17.169 10.502 -5.738 1.00 83.56 300 LYS A N 1
ATOM 2141 C CA . LYS A 1 300 ? 18.478 11.027 -5.328 1.00 83.56 300 LYS A CA 1
ATOM 2142 C C . LYS A 1 300 ? 18.806 10.519 -3.927 1.00 83.56 300 LYS A C 1
ATOM 2144 O O . LYS A 1 300 ? 18.024 10.737 -3.000 1.00 83.56 300 LYS A O 1
ATOM 2149 N N . ALA A 1 301 ? 19.952 9.871 -3.767 1.00 77.81 301 ALA A N 1
ATOM 2150 C CA . ALA A 1 301 ? 20.473 9.517 -2.460 1.00 77.81 301 ALA A CA 1
ATOM 2151 C C . ALA A 1 301 ? 20.785 10.815 -1.703 1.00 77.81 301 ALA A C 1
ATOM 2153 O O . ALA A 1 301 ? 21.535 11.673 -2.179 1.00 77.81 301 ALA A O 1
ATOM 2154 N N . SER A 1 302 ? 20.184 11.000 -0.528 1.00 70.50 302 SER A N 1
ATOM 2155 C CA . SER A 1 302 ? 20.604 12.080 0.356 1.00 70.50 302 SER A CA 1
ATOM 2156 C C . SER A 1 302 ? 22.039 11.790 0.768 1.00 70.50 302 SER A C 1
ATOM 2158 O O . SER A 1 302 ? 22.294 10.739 1.355 1.00 70.50 302 SER A O 1
ATOM 2160 N N . LYS A 1 303 ? 22.968 12.708 0.476 1.00 48.84 303 LYS A N 1
ATOM 2161 C CA . LYS A 1 303 ? 24.295 12.685 1.090 1.00 48.84 303 LYS A CA 1
ATOM 2162 C C . LYS A 1 303 ? 24.086 12.835 2.591 1.00 48.84 303 LYS A C 1
ATOM 2164 O O . LYS A 1 303 ? 23.999 13.951 3.100 1.00 48.84 303 LYS A O 1
ATOM 2169 N N . THR A 1 304 ? 23.968 11.723 3.305 1.00 44.59 304 THR A N 1
ATOM 2170 C CA . THR A 1 304 ? 24.310 11.719 4.715 1.00 44.59 304 THR A CA 1
ATOM 2171 C C . THR A 1 304 ? 25.773 12.099 4.707 1.00 44.59 304 THR A C 1
ATOM 2173 O O . THR A 1 304 ? 26.617 11.343 4.230 1.00 44.59 304 THR A O 1
ATOM 2176 N N . VAL A 1 305 ? 26.065 13.329 5.122 1.00 41.84 305 VAL A N 1
ATOM 2177 C CA . VAL A 1 305 ? 27.409 13.677 5.545 1.00 41.84 305 VAL A CA 1
ATOM 2178 C C . VAL A 1 305 ? 27.661 12.744 6.717 1.00 41.84 305 VAL A C 1
ATOM 2180 O O . VAL A 1 305 ? 27.288 13.036 7.852 1.00 41.84 305 VAL A O 1
ATOM 2183 N N . SER A 1 306 ? 28.225 11.574 6.429 1.00 40.19 306 SER A N 1
ATOM 2184 C CA . SER A 1 306 ? 29.098 10.905 7.365 1.00 40.19 306 SER A CA 1
ATOM 2185 C C . SER A 1 306 ? 30.070 12.000 7.762 1.00 40.19 306 SER A C 1
ATOM 2187 O O . SER A 1 306 ? 30.930 12.385 6.970 1.00 40.19 306 SER A O 1
ATOM 2189 N N . LYS A 1 307 ? 29.871 12.598 8.939 1.00 40.00 307 LYS A N 1
ATOM 2190 C CA . LYS A 1 307 ? 30.967 13.264 9.621 1.00 40.00 307 LYS A CA 1
ATOM 2191 C C . LYS A 1 307 ? 31.965 12.145 9.882 1.00 40.00 307 LYS A C 1
ATOM 2193 O O . LYS A 1 307 ? 31.902 11.478 10.908 1.00 40.00 307 LYS A O 1
ATOM 2198 N N . GLY A 1 308 ? 32.809 11.888 8.883 1.00 39.31 308 GLY A N 1
ATOM 2199 C CA . GLY A 1 308 ? 34.134 11.370 9.117 1.00 39.31 308 GLY A CA 1
ATOM 2200 C C . GLY A 1 308 ? 34.713 12.278 10.182 1.00 39.31 308 GLY A C 1
ATOM 2201 O O . GLY A 1 308 ? 34.695 13.504 10.052 1.00 39.31 308 GLY A O 1
ATOM 2202 N N . SER A 1 309 ? 35.069 11.670 11.300 1.00 41.84 309 SER A N 1
ATOM 2203 C CA . SER A 1 309 ? 35.860 12.313 12.326 1.00 41.84 309 SER A CA 1
ATOM 2204 C C . SER A 1 309 ? 37.253 12.538 11.741 1.00 41.84 309 SER A C 1
ATOM 2206 O O . SER A 1 309 ? 38.182 11.819 12.083 1.00 41.84 309 SER A O 1
ATOM 2208 N N . ASP A 1 310 ? 37.386 13.513 10.843 1.00 46.81 310 ASP A N 1
ATOM 2209 C CA . ASP A 1 310 ? 38.663 14.156 10.565 1.00 46.81 310 ASP A CA 1
ATOM 2210 C C . ASP A 1 310 ? 38.928 15.086 11.746 1.00 46.81 310 ASP A C 1
ATOM 2212 O O . ASP A 1 310 ? 38.564 16.262 11.764 1.00 46.81 310 ASP A O 1
ATOM 2216 N N . THR A 1 311 ? 39.500 14.514 12.798 1.00 42.06 311 THR A N 1
ATOM 2217 C CA . THR A 1 311 ? 40.308 15.288 13.728 1.00 42.06 311 THR A CA 1
ATOM 2218 C C . THR A 1 311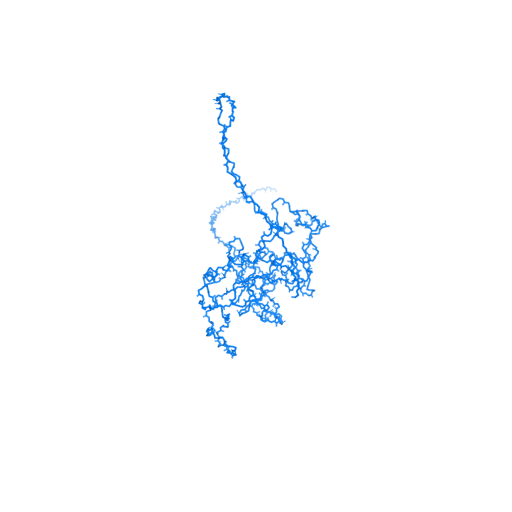 ? 41.750 15.126 13.290 1.00 42.06 311 THR A C 1
ATOM 2220 O O . THR A 1 311 ? 42.445 14.215 13.738 1.00 42.06 311 THR A O 1
ATOM 2223 N N . ASP A 1 312 ? 42.177 16.036 12.418 1.00 47.69 312 ASP A N 1
ATOM 2224 C CA . ASP A 1 312 ? 43.557 16.496 12.387 1.00 47.69 312 ASP A CA 1
ATOM 2225 C C . ASP A 1 312 ? 43.908 17.015 13.788 1.00 47.69 312 ASP A C 1
ATOM 2227 O O . ASP A 1 312 ? 43.467 18.086 14.209 1.00 47.69 312 ASP A O 1
ATOM 2231 N N . VAL A 1 313 ? 44.699 16.246 14.531 1.00 48.38 313 VAL A N 1
ATOM 2232 C CA . VAL A 1 313 ? 45.511 16.781 15.624 1.00 48.38 313 VAL A CA 1
ATOM 2233 C C . VAL A 1 313 ? 46.952 16.483 15.261 1.00 48.38 313 VAL A C 1
ATOM 2235 O O . VAL A 1 313 ? 47.385 15.333 15.228 1.00 48.38 313 VAL A O 1
ATOM 2238 N N . GLY A 1 314 ? 47.652 17.559 14.910 1.00 37.62 314 GLY A N 1
ATOM 2239 C CA . GLY A 1 314 ? 49.040 17.545 14.498 1.00 37.62 314 GLY A CA 1
ATOM 2240 C C . GLY A 1 314 ? 49.989 16.985 15.555 1.00 37.62 314 GLY A C 1
ATOM 2241 O O . GLY A 1 314 ? 49.727 17.005 16.758 1.00 37.62 314 GLY A O 1
ATOM 2242 N N . SER A 1 315 ? 51.122 16.517 15.037 1.00 37.62 315 SER A N 1
ATOM 2243 C CA . SER A 1 315 ? 52.339 16.152 15.755 1.00 37.62 315 SER A CA 1
ATOM 2244 C C . SER A 1 315 ? 52.708 17.132 16.872 1.00 37.62 315 SER A C 1
ATOM 2246 O O . SER A 1 315 ? 52.512 18.344 16.752 1.00 37.62 315 SER A O 1
ATOM 2248 N N . PRO A 1 316 ? 53.442 16.626 17.870 1.00 48.00 316 PRO A N 1
ATOM 2249 C CA . PRO A 1 316 ? 54.803 17.124 17.974 1.00 48.00 316 PRO A CA 1
ATOM 2250 C C . PRO A 1 316 ? 55.861 16.022 18.047 1.00 48.00 316 PRO A C 1
ATOM 2252 O O . PRO A 1 316 ? 55.647 14.897 18.492 1.00 48.00 316 PRO A O 1
ATOM 2255 N N . ASP A 1 317 ? 57.017 16.437 17.553 1.00 38.72 317 ASP A N 1
ATOM 2256 C CA . ASP A 1 317 ? 58.297 15.763 17.463 1.00 38.72 317 ASP A CA 1
ATOM 2257 C C . ASP A 1 317 ? 58.928 15.363 18.811 1.00 38.72 317 ASP A C 1
ATOM 2259 O O . ASP A 1 317 ? 58.779 16.046 19.823 1.00 38.72 317 ASP A O 1
ATOM 2263 N N . LYS A 1 318 ? 59.821 14.370 18.678 1.00 38.97 318 LYS A N 1
ATOM 2264 C CA . LYS A 1 318 ? 61.118 14.179 19.363 1.00 38.97 318 LYS A CA 1
ATOM 2265 C C . LYS A 1 318 ? 61.222 13.424 20.706 1.00 38.97 318 LYS A C 1
ATOM 2267 O O . LYS A 1 318 ? 61.012 13.957 21.786 1.00 38.97 318 LYS A O 1
ATOM 2272 N N . SER A 1 319 ? 61.806 12.224 20.543 1.00 37.50 319 SER A N 1
ATOM 2273 C CA . SER A 1 319 ? 62.958 11.636 21.266 1.00 37.50 319 SER A CA 1
ATOM 2274 C C . SER A 1 319 ? 62.830 11.283 22.753 1.00 37.50 319 SER A C 1
ATOM 2276 O O . SER A 1 319 ? 62.889 12.168 23.592 1.00 37.50 319 SER A O 1
ATOM 2278 N N . ASP A 1 320 ? 62.872 9.978 23.074 1.00 38.56 320 ASP A N 1
ATOM 2279 C CA . ASP A 1 320 ? 64.119 9.364 23.571 1.00 38.56 320 ASP A CA 1
ATOM 2280 C C . ASP A 1 320 ? 64.141 7.810 23.566 1.00 38.56 320 ASP A C 1
ATOM 2282 O O . ASP A 1 320 ? 63.361 7.128 24.218 1.00 38.56 320 ASP A O 1
ATOM 2286 N N . SER A 1 321 ? 65.043 7.271 22.742 1.00 38.22 321 SER A N 1
ATOM 2287 C CA . SER A 1 321 ? 66.101 6.277 22.998 1.00 38.22 321 SER A CA 1
ATOM 2288 C C . SER A 1 321 ? 66.024 5.211 24.126 1.00 38.22 321 SER A C 1
ATOM 2290 O O . SER A 1 321 ? 66.139 5.534 25.301 1.00 38.22 321 SER A O 1
ATOM 2292 N N . ARG A 1 322 ? 66.200 3.942 23.682 1.00 38.91 322 ARG A N 1
ATOM 2293 C CA . ARG A 1 322 ? 66.848 2.757 24.332 1.00 38.91 322 ARG A CA 1
ATOM 2294 C C . ARG A 1 322 ? 66.051 2.057 25.450 1.00 38.91 322 ARG A C 1
ATOM 2296 O O . ARG A 1 322 ? 65.577 2.697 26.365 1.00 38.91 322 ARG A O 1
ATOM 2303 N N . GLY A 1 323 ? 65.919 0.732 25.524 1.00 33.69 323 GLY A N 1
ATOM 2304 C CA . GLY A 1 323 ? 66.522 -0.409 24.828 1.00 33.69 323 GLY A CA 1
ATOM 2305 C C . GLY A 1 323 ? 66.521 -1.621 25.787 1.00 33.69 323 GLY A C 1
ATOM 2306 O O . GLY A 1 323 ? 66.646 -1.422 26.989 1.00 33.69 323 GLY A O 1
ATOM 2307 N N . GLY A 1 324 ? 66.420 -2.856 25.273 1.00 34.06 324 GLY A N 1
ATOM 2308 C CA . GLY A 1 324 ? 66.920 -4.053 25.983 1.00 34.06 324 GLY A CA 1
ATOM 2309 C C . GLY A 1 324 ? 65.924 -5.162 26.373 1.00 34.06 324 GLY A C 1
ATOM 2310 O O . GLY A 1 324 ? 65.406 -5.168 27.476 1.00 34.06 324 GLY A O 1
ATOM 2311 N N . GLN A 1 325 ? 65.753 -6.126 25.459 1.00 36.69 325 GLN A N 1
ATOM 2312 C CA . GLN A 1 325 ? 65.912 -7.591 25.623 1.00 36.69 325 GLN A CA 1
ATOM 2313 C C . GLN A 1 325 ? 65.223 -8.386 26.766 1.00 36.69 325 GLN A C 1
ATOM 2315 O O . GLN A 1 325 ? 65.548 -8.259 27.937 1.00 36.69 325 GLN A O 1
ATOM 2320 N N . SER A 1 326 ? 64.405 -9.352 26.314 1.00 39.91 326 SER A N 1
ATOM 2321 C CA . SER A 1 326 ? 64.391 -10.802 26.623 1.00 39.91 326 SER A CA 1
ATOM 2322 C C . SER A 1 326 ? 64.403 -11.317 28.073 1.00 39.91 326 SER A C 1
ATOM 2324 O O . SER A 1 326 ? 65.416 -11.212 28.749 1.00 39.91 326 SER A O 1
ATOM 2326 N N . ALA A 1 327 ? 63.365 -12.084 28.451 1.00 35.91 327 ALA A N 1
ATOM 2327 C CA . ALA A 1 327 ? 63.445 -13.500 28.882 1.00 35.91 327 ALA A CA 1
ATOM 2328 C C . ALA A 1 327 ? 62.119 -13.997 29.517 1.00 35.91 327 ALA A C 1
ATOM 2330 O O . ALA A 1 327 ? 61.480 -13.292 30.291 1.00 35.91 327 ALA A O 1
ATOM 2331 N N . ALA A 1 328 ? 61.726 -15.235 29.194 1.00 39.56 328 ALA A N 1
ATOM 2332 C CA . ALA A 1 328 ? 60.688 -16.037 29.871 1.00 39.56 328 ALA A CA 1
ATOM 2333 C C . ALA A 1 328 ? 61.251 -16.676 31.177 1.00 39.56 328 ALA A C 1
ATOM 2335 O O . ALA A 1 328 ? 62.377 -16.332 31.540 1.00 39.56 328 ALA A O 1
ATOM 2336 N N . PRO A 1 329 ? 60.653 -17.709 31.827 1.00 59.09 329 PRO A N 1
ATOM 2337 C CA . PRO A 1 329 ? 59.259 -18.182 31.973 1.00 59.09 329 PRO A CA 1
ATOM 2338 C C . PRO A 1 329 ? 58.867 -18.414 33.472 1.00 59.09 329 PRO A C 1
ATOM 2340 O O . PRO A 1 329 ? 59.705 -18.253 34.353 1.00 59.09 329 PRO A O 1
ATOM 2343 N N . ARG A 1 330 ? 57.625 -18.853 33.772 1.00 37.47 330 ARG A N 1
ATOM 2344 C CA . ARG A 1 330 ? 57.186 -19.653 34.964 1.00 37.47 330 ARG A CA 1
ATOM 2345 C C . ARG A 1 330 ? 55.706 -20.064 34.755 1.00 37.47 330 ARG A C 1
ATOM 2347 O O . ARG A 1 330 ? 54.883 -19.185 34.538 1.00 37.47 330 ARG A O 1
ATOM 2354 N N . THR A 1 331 ? 55.386 -21.328 34.426 1.00 40.00 331 THR A N 1
ATOM 2355 C CA . THR A 1 331 ? 54.891 -22.423 35.317 1.00 40.00 331 THR A CA 1
ATOM 2356 C C . THR A 1 331 ? 53.682 -21.995 36.184 1.00 40.00 331 THR A C 1
ATOM 2358 O O . THR A 1 331 ? 53.771 -20.983 36.860 1.00 40.00 331 THR A O 1
ATOM 2361 N N . HIS A 1 332 ? 52.507 -22.645 36.261 1.00 44.31 332 HIS A N 1
ATOM 2362 C CA . HIS A 1 332 ? 52.096 -24.061 36.172 1.00 44.31 332 HIS A CA 1
ATOM 2363 C C . HIS A 1 332 ? 50.522 -24.171 36.117 1.00 44.31 332 HIS A C 1
ATOM 2365 O O . HIS A 1 332 ? 49.880 -23.132 35.985 1.00 44.31 332 HIS A O 1
ATOM 2371 N N . PRO A 1 333 ? 49.873 -25.365 36.154 1.00 55.56 333 PRO A N 1
ATOM 2372 C CA . PRO A 1 333 ? 48.762 -25.754 35.262 1.00 55.56 333 PRO A CA 1
ATOM 2373 C C . PRO A 1 333 ? 47.404 -25.978 35.957 1.00 55.56 333 PRO A C 1
ATOM 2375 O O . PRO A 1 333 ? 47.401 -26.305 37.134 1.00 55.56 333 PRO A O 1
ATOM 2378 N N . TRP A 1 334 ? 46.278 -25.973 35.224 1.00 38.16 334 TRP A N 1
ATOM 2379 C CA . TRP A 1 334 ? 45.069 -26.718 35.628 1.00 38.16 334 TRP A CA 1
ATOM 2380 C C . TRP A 1 334 ? 44.496 -27.536 34.457 1.00 38.16 334 TRP A C 1
ATOM 2382 O O . TRP A 1 334 ? 44.114 -27.032 33.405 1.00 38.16 334 TRP A O 1
ATOM 2392 N N . THR A 1 335 ? 44.534 -28.839 34.707 1.00 39.94 335 THR A N 1
ATOM 2393 C CA . THR A 1 335 ? 43.989 -30.029 34.051 1.00 39.94 335 THR A CA 1
ATOM 2394 C C . THR A 1 335 ? 42.593 -29.899 33.436 1.00 39.94 335 THR A C 1
ATOM 2396 O O . THR A 1 335 ? 41.631 -29.548 34.114 1.00 39.94 335 THR A O 1
ATOM 2399 N N . MET A 1 336 ? 42.489 -30.339 32.179 1.00 43.16 336 MET A N 1
ATOM 2400 C CA . MET A 1 336 ? 41.272 -30.850 31.543 1.00 43.16 336 MET A CA 1
ATOM 2401 C C . MET A 1 336 ? 41.209 -32.368 31.753 1.00 43.16 336 MET A C 1
ATOM 2403 O O . MET A 1 336 ? 42.172 -33.070 31.446 1.00 43.16 336 MET A O 1
ATOM 2407 N N . LEU A 1 337 ? 40.072 -32.876 32.222 1.00 49.03 337 LEU A N 1
ATOM 2408 C CA . LEU A 1 337 ? 39.708 -34.290 32.144 1.00 49.03 337 LEU A CA 1
ATOM 2409 C C . LEU A 1 337 ? 38.394 -34.379 31.370 1.00 49.03 337 LEU A C 1
ATOM 2411 O O . LEU A 1 337 ? 37.372 -33.848 31.796 1.00 49.03 337 LEU A O 1
ATOM 2415 N N . GLY A 1 338 ? 38.477 -34.996 30.192 1.00 42.22 338 GLY A N 1
ATOM 2416 C CA . GLY A 1 338 ? 37.334 -35.406 29.389 1.00 42.22 338 GLY A CA 1
ATOM 2417 C C . GLY A 1 338 ? 36.917 -36.849 29.681 1.00 42.22 338 GLY A C 1
ATOM 2418 O O . GLY A 1 338 ? 37.251 -37.389 30.733 1.00 42.22 338 GLY A O 1
ATOM 2419 N N . LEU A 1 339 ? 36.281 -37.437 28.658 1.00 43.47 339 LEU A N 1
ATOM 2420 C CA . LEU A 1 339 ? 35.790 -38.817 28.457 1.00 43.47 339 LEU A CA 1
ATOM 2421 C C . LEU A 1 339 ? 34.251 -38.884 28.514 1.00 43.47 339 LEU A C 1
ATOM 2423 O O . LEU A 1 339 ? 33.656 -38.722 29.569 1.00 43.47 339 LEU A O 1
ATOM 2427 N N . THR A 1 340 ? 33.534 -38.840 27.382 1.00 53.81 340 THR A N 1
ATOM 2428 C CA . THR A 1 340 ? 33.313 -39.866 26.324 1.00 53.81 340 THR A CA 1
ATOM 2429 C C . THR A 1 340 ? 32.586 -41.127 26.797 1.00 53.81 340 THR A C 1
ATOM 2431 O O . THR A 1 340 ? 33.148 -41.880 27.583 1.00 53.81 340 THR A O 1
ATOM 2434 N N . SER A 1 341 ? 31.414 -41.410 26.209 1.00 41.03 341 SER A N 1
ATOM 2435 C CA . SER A 1 341 ? 30.987 -42.755 25.759 1.00 41.03 341 SER A CA 1
ATOM 2436 C C . SER A 1 341 ? 29.663 -42.634 24.972 1.00 41.03 341 SER A C 1
ATOM 2438 O O . SER A 1 341 ? 28.667 -42.182 25.526 1.00 41.03 341 SER A O 1
ATOM 2440 N N . THR A 1 342 ? 29.678 -42.726 23.633 1.00 44.09 342 THR A N 1
ATOM 2441 C CA . THR A 1 342 ? 29.170 -43.859 22.808 1.00 44.09 342 THR A CA 1
ATOM 2442 C C . THR A 1 342 ? 27.830 -44.464 23.269 1.00 44.09 342 THR A C 1
ATOM 2444 O O . THR A 1 342 ? 27.756 -45.049 24.338 1.00 44.09 342 THR A O 1
ATOM 2447 N N . MET A 1 343 ? 26.716 -44.210 22.566 1.00 47.00 343 MET A N 1
ATOM 2448 C CA . MET A 1 343 ? 26.201 -44.894 21.353 1.00 47.00 343 MET A CA 1
ATOM 2449 C C . MET A 1 343 ? 25.343 -46.127 21.694 1.00 47.00 343 MET A C 1
ATOM 2451 O O . MET A 1 343 ? 25.886 -47.121 22.150 1.00 47.00 343 MET A O 1
ATOM 2455 N N . LEU A 1 344 ? 24.035 -46.095 21.393 1.00 38.41 344 LEU A N 1
ATOM 2456 C CA . LEU A 1 344 ? 23.329 -47.232 20.785 1.00 38.41 344 LEU A CA 1
ATOM 2457 C C . LEU A 1 344 ? 21.963 -46.829 20.199 1.00 38.41 344 LEU A C 1
ATOM 2459 O O . LEU A 1 344 ? 21.366 -45.819 20.554 1.00 38.41 344 LEU A O 1
ATOM 2463 N N . MET A 1 345 ? 21.553 -47.647 19.242 1.00 44.34 345 MET A N 1
ATOM 2464 C CA . MET A 1 345 ? 20.625 -47.460 18.136 1.00 44.34 345 MET A CA 1
ATOM 2465 C C . MET A 1 345 ? 19.234 -48.075 18.403 1.00 44.34 345 MET A C 1
ATOM 2467 O O . MET A 1 345 ? 19.158 -49.087 19.089 1.00 44.34 345 MET A O 1
ATOM 2471 N N . VAL A 1 346 ? 18.228 -47.562 17.666 1.00 45.84 346 VAL A N 1
ATOM 2472 C CA . VAL A 1 346 ? 17.087 -48.294 17.042 1.00 45.84 346 VAL A CA 1
ATOM 2473 C C . VAL A 1 346 ? 15.969 -48.724 18.024 1.00 45.84 346 VAL A C 1
ATOM 2475 O O . VAL A 1 346 ? 16.214 -49.261 19.092 1.00 45.84 346 VAL A O 1
ATOM 2478 N N . THR A 1 347 ? 14.679 -48.470 17.765 1.00 47.31 347 THR A N 1
ATOM 2479 C CA . THR A 1 347 ? 13.873 -49.188 16.758 1.00 47.31 347 THR A CA 1
ATOM 2480 C C . THR A 1 347 ? 12.566 -48.458 16.420 1.00 47.31 347 THR A C 1
ATOM 2482 O O . THR A 1 347 ? 11.925 -47.881 17.293 1.00 47.31 347 THR A O 1
ATOM 2485 N N . PHE A 1 348 ? 12.196 -48.529 15.139 1.00 51.97 348 PHE A N 1
ATOM 2486 C CA . PHE A 1 348 ? 10.888 -48.207 14.565 1.00 51.97 348 PHE A CA 1
ATOM 2487 C C . PHE A 1 348 ? 9.827 -49.251 14.943 1.00 51.97 348 PHE A C 1
ATOM 2489 O O . PHE A 1 348 ? 10.090 -50.445 14.802 1.00 51.97 348 PHE A O 1
ATOM 2496 N N . LEU A 1 349 ? 8.627 -48.786 15.295 1.00 56.25 349 LEU A N 1
ATOM 2497 C CA . LEU A 1 349 ? 7.319 -49.215 14.773 1.00 56.25 349 LEU A CA 1
ATOM 2498 C C . LEU A 1 349 ? 6.250 -48.225 15.248 1.00 56.25 349 LEU A C 1
ATOM 2500 O O . LEU A 1 349 ? 6.302 -47.845 16.439 1.00 56.25 349 LEU A O 1
#

Foldseek 3Di:
DDDDDDDDDDDDDDDDDDDDPPDPPPPPPDQPDPVPAAAQDPFQVSDDPQWGKAFEFAPDPSCRRDIHTDGPPDPQCDFKAQHKHWDDFACQHDPPRVQWAKAWDWDADDFADDAEDPDPDPDDADVPHGHHHHLQAFPVSHDGRTGIGIWTADLVVLATGGNVPDPRRVRCVRRVLSVLQCVQFADPPPPLQASHGLSSFFYWIAPDGNDSHTFTDGFPQFDDRSRPHGNFQFHCGQNNANHAGQPNVVRGGDHDFQFDDRSSLFGDQVGCCNLPVQAHRDPRFGDGHPQFGGGSRPDGDPPPPPPPPPPPDDDDDDDDDDDDDDDDDDDDDDDDDDDDDDDDDDDDD

Radius of gyration: 32.72 Å; chains: 1; bounding box: 96×132×86 Å